Protein AF-A0AAE0LZ37-F1 (afdb_monomer_lite)

pLDDT: mean 82.85, std 17.62, range [32.69, 98.31]

Secondary structure (DSSP, 8-state):
--------------------------PPPPP-HHHHSSSEEEEEEEESS-SS--HHHHHHHEEEEE-TTS-EESS--PPEEE-SSTT--EE-SS-EEES--TTSPB-TT-TTTTTPBPPEEEPPPHHHHHHHHHT--TTSSPPPEE--TT-SS-EEEETTTB--EEESS--SSTT--B--EE---BTTB-SSPTT-EEEEEEEEESSS------

Sequence (214 aa):
MHLHNPLLPAISGLFLLTASVTSAPVTPPAPNNVQQFVGKGKIAAVAGSFFDSDDALIDSQKVGCLNAAGVLTLDDCAVFSRSDSYPNTLSTSAGDCTFHNTRMPLNTDSFYGQTSHAWYCGELDDAHRENLAELKDPAAPQETYYTVEGFTKPYLCTGEFGCYFDVKKAPTSNEDAIPVWQYFWGGSQMGITPGHLRIVWLWVPVGKGEKSSA

Organism: NCBI:txid516989

Foldseek 3Di:
DDDDDDDDDDDDDDDDDDDDPDDDPDDPPQPFQQVVLAFKWWKWKFFDDDLADDPVNRVVRTLATAAQFRFGFHDRIFMWGFDPDPLRWIAGPQATKDQPAPVADFPCLDPFRRPTGFITHHDHDPVRVVQCVVVVDVVRPHWRWGADGPGSARWIATDPGQQKKKWLDRHPHRVDGITITGDDADDVRNDGRPNITIIIIGTGDDDPDPPDPD

Structure (mmCIF, N/CA/C/O backbone):
data_AF-A0AAE0LZ37-F1
#
_entry.id   AF-A0AAE0LZ37-F1
#
loop_
_atom_site.group_PDB
_atom_site.id
_atom_site.type_symbol
_atom_site.label_atom_id
_atom_site.label_alt_id
_atom_site.label_comp_id
_atom_site.label_asym_id
_atom_site.label_entity_id
_atom_site.label_seq_id
_atom_site.pdbx_PDB_ins_code
_atom_site.Cartn_x
_atom_site.Cartn_y
_atom_site.Cartn_z
_atom_site.occupancy
_atom_site.B_iso_or_equiv
_atom_site.auth_seq_id
_atom_site.auth_comp_id
_atom_site.auth_asym_id
_atom_site.auth_atom_id
_atom_site.pdbx_PDB_model_num
ATOM 1 N N . MET A 1 1 ? 20.682 -22.825 104.307 1.00 46.50 1 MET A N 1
ATOM 2 C CA . MET A 1 1 ? 19.868 -22.186 103.252 1.00 46.50 1 MET A CA 1
ATOM 3 C C . MET A 1 1 ? 20.049 -22.978 101.970 1.00 46.50 1 MET A C 1
ATOM 5 O O . MET A 1 1 ? 21.094 -22.851 101.360 1.00 46.50 1 MET A O 1
ATOM 9 N N . HIS A 1 2 ? 19.080 -23.805 101.583 1.00 40.84 2 HIS A N 1
ATOM 10 C CA . HIS A 1 2 ? 18.977 -24.301 100.209 1.00 40.84 2 HIS A CA 1
ATOM 11 C C . HIS A 1 2 ? 17.497 -24.449 99.855 1.00 40.84 2 HIS A C 1
ATOM 13 O O . HIS A 1 2 ? 16.795 -25.307 100.384 1.00 40.84 2 HIS A O 1
ATOM 19 N N . LEU A 1 3 ? 17.042 -23.520 99.015 1.00 42.88 3 LEU A N 1
ATOM 20 C CA . LEU A 1 3 ? 15.715 -23.448 98.418 1.00 42.88 3 LEU A CA 1
ATOM 21 C C . LEU A 1 3 ? 15.659 -24.401 97.218 1.00 42.88 3 LEU A C 1
ATOM 23 O O . LEU A 1 3 ? 16.500 -24.317 96.326 1.00 42.88 3 LEU A O 1
ATOM 27 N N . HIS A 1 4 ? 14.665 -25.287 97.212 1.00 44.31 4 HIS A N 1
ATOM 28 C CA . HIS A 1 4 ? 14.242 -26.035 96.030 1.00 44.31 4 HIS A CA 1
ATOM 29 C C . HIS A 1 4 ? 13.297 -25.158 95.201 1.00 44.31 4 HIS A C 1
ATOM 31 O O . HIS A 1 4 ? 12.348 -24.593 95.742 1.00 44.31 4 HIS A O 1
ATOM 37 N N . ASN A 1 5 ? 13.561 -25.061 93.900 1.00 49.56 5 ASN A N 1
ATOM 38 C CA . ASN A 1 5 ? 12.756 -24.324 92.927 1.00 49.56 5 ASN A CA 1
ATOM 39 C C . ASN A 1 5 ? 12.049 -25.336 91.999 1.00 49.56 5 ASN A C 1
ATOM 41 O O . ASN A 1 5 ? 12.706 -26.296 91.586 1.00 49.56 5 ASN A O 1
ATOM 45 N N . PRO A 1 6 ? 10.754 -25.178 91.666 1.00 59.03 6 PRO A N 1
ATOM 46 C CA . PRO A 1 6 ? 10.036 -26.136 90.830 1.00 59.03 6 PRO A CA 1
ATOM 47 C C . PRO A 1 6 ? 10.128 -25.810 89.328 1.00 59.03 6 PRO A C 1
ATOM 49 O O . PRO A 1 6 ? 10.254 -24.657 88.919 1.00 59.03 6 PRO A O 1
ATOM 52 N N . LEU A 1 7 ? 10.046 -26.867 88.516 1.00 50.53 7 LEU A N 1
ATOM 53 C CA . LEU A 1 7 ? 10.002 -26.861 87.051 1.00 50.53 7 LEU A CA 1
ATOM 54 C C . LEU A 1 7 ? 8.645 -26.369 86.508 1.00 50.53 7 LEU A C 1
ATOM 56 O O . LEU A 1 7 ? 7.593 -26.791 86.984 1.00 50.53 7 LEU A O 1
ATOM 60 N N . LEU A 1 8 ? 8.687 -25.555 85.449 1.00 52.06 8 LEU A N 1
ATOM 61 C CA . LEU A 1 8 ? 7.558 -25.196 84.575 1.00 52.06 8 LEU A CA 1
ATOM 62 C C . LEU A 1 8 ? 7.677 -25.942 83.228 1.00 52.06 8 LEU A C 1
ATOM 64 O O . LEU A 1 8 ? 8.800 -26.122 82.751 1.00 52.06 8 LEU A O 1
ATOM 68 N N . PRO A 1 9 ? 6.565 -26.343 82.579 1.00 54.09 9 PRO A N 1
ATOM 69 C CA . PRO A 1 9 ? 6.599 -26.987 81.271 1.00 54.09 9 PRO A CA 1
ATOM 70 C C . PRO A 1 9 ? 6.583 -25.955 80.131 1.00 54.09 9 PRO A C 1
ATOM 72 O O . PRO A 1 9 ? 5.863 -24.957 80.177 1.00 54.09 9 PRO A O 1
ATOM 75 N N . ALA A 1 10 ? 7.366 -26.217 79.084 1.00 55.53 10 ALA A N 1
ATOM 76 C CA . ALA A 1 10 ? 7.396 -25.424 77.860 1.00 55.53 10 ALA A CA 1
ATOM 77 C C . ALA A 1 10 ? 6.231 -25.812 76.930 1.00 55.53 10 ALA A C 1
ATOM 79 O O . ALA A 1 10 ? 6.096 -26.970 76.536 1.00 55.53 10 ALA A O 1
ATOM 80 N N . ILE A 1 11 ? 5.403 -24.833 76.563 1.00 54.25 11 ILE A N 1
ATOM 81 C CA . ILE A 1 11 ? 4.322 -24.970 75.580 1.00 54.25 11 ILE A CA 1
ATOM 82 C C . ILE A 1 11 ? 4.911 -24.684 74.191 1.00 54.25 11 ILE A C 1
ATOM 84 O O . ILE A 1 11 ? 5.289 -23.553 73.897 1.00 54.25 11 ILE A O 1
ATOM 88 N N . SER A 1 12 ? 4.999 -25.707 73.335 1.00 52.06 12 SER A N 1
ATOM 89 C CA . SER A 1 12 ? 5.315 -25.551 71.906 1.00 52.06 12 SER A CA 1
ATOM 90 C C . SER A 1 12 ? 4.054 -25.164 71.135 1.00 52.06 12 SER A C 1
ATOM 92 O O . SER A 1 12 ? 3.171 -25.993 70.925 1.00 52.06 12 SER A O 1
ATOM 94 N N . GLY A 1 13 ? 3.964 -23.899 70.722 1.00 50.16 13 GLY A N 1
ATOM 95 C CA . GLY A 1 13 ? 2.936 -23.408 69.805 1.00 50.16 13 GLY A CA 1
ATOM 96 C C . 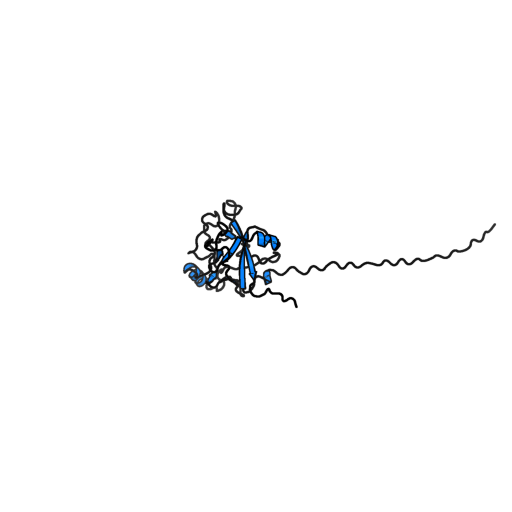GLY A 1 13 ? 3.353 -23.626 68.350 1.00 50.16 13 GLY A C 1
ATOM 97 O O . GLY A 1 13 ? 4.320 -23.028 67.885 1.00 50.16 13 GLY A O 1
ATOM 98 N N . LEU A 1 14 ? 2.619 -24.476 67.632 1.00 52.31 14 LEU A N 1
ATOM 99 C CA . LEU A 1 14 ? 2.779 -24.714 66.198 1.00 52.31 14 LEU A CA 1
ATOM 100 C C . LEU A 1 14 ? 1.975 -23.653 65.421 1.00 52.31 14 LEU A C 1
ATOM 102 O O . LEU A 1 14 ? 0.751 -23.730 65.347 1.00 52.31 14 LEU A O 1
ATOM 106 N N . PHE A 1 15 ? 2.651 -22.648 64.863 1.00 50.03 15 PHE A N 1
ATOM 107 C CA . PHE A 1 15 ? 2.045 -21.673 63.948 1.00 50.03 15 PHE A CA 1
ATOM 108 C C . PHE A 1 15 ? 1.942 -22.283 62.539 1.00 50.03 15 PHE A C 1
ATOM 110 O O . PHE A 1 15 ? 2.957 -22.491 61.876 1.00 50.03 15 PHE A O 1
ATOM 117 N N . LEU A 1 16 ? 0.722 -22.567 62.071 1.00 49.91 16 LEU A N 1
ATOM 118 C CA . LEU A 1 16 ? 0.462 -22.912 60.670 1.00 49.91 16 LEU A CA 1
ATOM 119 C C . LEU A 1 16 ? 0.470 -21.635 59.811 1.00 49.91 16 LEU A C 1
ATOM 121 O O . LEU A 1 16 ? -0.465 -20.839 59.858 1.00 49.91 16 LEU A O 1
ATOM 125 N N . LEU A 1 17 ? 1.517 -21.460 59.002 1.00 49.06 17 LEU A N 1
ATOM 126 C CA . LEU A 1 17 ? 1.539 -20.516 57.881 1.00 49.06 17 LEU A CA 1
ATOM 127 C C . LEU A 1 17 ? 0.735 -21.105 56.713 1.00 49.06 17 LEU A C 1
ATOM 129 O O . LEU A 1 17 ? 1.207 -21.995 56.009 1.00 49.06 17 LEU A O 1
ATOM 133 N N . THR A 1 18 ? -0.481 -20.611 56.489 1.00 57.97 18 THR A N 1
ATOM 134 C CA . THR A 1 18 ? -1.242 -20.898 55.267 1.00 57.97 18 THR A CA 1
ATOM 135 C C . THR A 1 18 ? -0.692 -20.041 54.127 1.00 57.97 18 THR A C 1
ATOM 137 O O . THR A 1 18 ? -0.987 -18.850 54.040 1.00 57.97 18 THR A O 1
ATOM 140 N N . ALA A 1 19 ? 0.139 -20.631 53.267 1.00 58.22 19 ALA A N 1
ATOM 141 C CA . ALA A 1 19 ? 0.594 -19.997 52.036 1.00 58.22 19 ALA A CA 1
ATOM 142 C C . ALA A 1 19 ? -0.564 -19.948 51.025 1.00 58.22 19 ALA A C 1
ATOM 144 O O . ALA A 1 19 ? -0.928 -20.961 50.429 1.00 58.22 19 ALA A O 1
ATOM 145 N N . SER A 1 20 ? -1.161 -18.770 50.846 1.00 59.78 20 SER A N 1
ATOM 146 C CA . SER A 1 20 ? -2.129 -18.520 49.779 1.00 59.78 20 SER A CA 1
ATOM 147 C C . SER A 1 20 ? -1.399 -18.524 48.438 1.00 59.78 20 SER A C 1
ATOM 149 O O . SER A 1 20 ? -0.702 -17.570 48.100 1.00 59.78 20 SER A O 1
ATOM 151 N N . VAL A 1 21 ? -1.536 -19.612 47.682 1.00 57.91 21 VAL A N 1
ATOM 152 C CA . VAL A 1 21 ? -1.045 -19.703 46.304 1.00 57.91 21 VAL A CA 1
ATOM 153 C C . VAL A 1 21 ? -1.942 -18.822 45.436 1.00 57.91 21 VAL A C 1
ATOM 155 O O . VAL A 1 21 ? -3.026 -19.231 45.028 1.00 57.91 21 VAL A O 1
ATOM 158 N N . THR A 1 22 ? -1.521 -17.586 45.180 1.00 62.66 22 THR A N 1
ATOM 159 C CA . THR A 1 22 ? -2.144 -16.737 44.165 1.00 62.66 22 THR A CA 1
ATOM 160 C C . THR A 1 22 ? -1.688 -17.231 42.798 1.00 62.66 22 THR A C 1
ATOM 162 O O . THR A 1 22 ? -0.566 -16.984 42.363 1.00 62.66 22 THR A O 1
ATOM 165 N N . SER A 1 23 ? -2.553 -17.975 42.110 1.00 64.81 23 SER A N 1
ATOM 166 C CA . SER A 1 23 ? -2.350 -18.291 40.698 1.00 64.81 23 SER A CA 1
ATOM 167 C C . SER A 1 23 ? -2.348 -16.983 39.906 1.00 64.81 23 SER A C 1
ATOM 169 O O . SER A 1 23 ? -3.383 -16.318 39.814 1.00 64.81 23 SER A O 1
ATOM 171 N N . ALA A 1 24 ? -1.193 -16.596 39.362 1.00 67.00 24 ALA A N 1
ATOM 172 C CA . ALA A 1 24 ? -1.121 -15.491 38.417 1.00 67.00 24 ALA A CA 1
ATOM 173 C C . ALA A 1 24 ? -2.009 -15.821 37.202 1.00 67.00 24 ALA A C 1
ATOM 175 O O . ALA A 1 24 ? -1.975 -16.961 36.726 1.00 67.00 24 ALA A O 1
ATOM 176 N N . PRO A 1 25 ? -2.821 -14.872 36.705 1.00 61.97 25 PRO A N 1
ATOM 177 C CA . PRO A 1 25 ? -3.612 -15.099 35.507 1.00 61.97 25 PRO A CA 1
ATOM 178 C C . PRO A 1 25 ? -2.670 -15.397 34.336 1.00 61.97 25 PRO A C 1
ATOM 180 O O . PRO A 1 25 ? -1.843 -14.567 33.964 1.00 61.97 25 PRO A O 1
ATOM 183 N N . VAL A 1 26 ? -2.788 -16.598 33.768 1.00 63.56 26 VAL A N 1
ATOM 184 C CA . VAL A 1 26 ? -2.096 -16.970 32.531 1.00 63.56 26 VAL A CA 1
ATOM 185 C C . VAL A 1 26 ? -2.756 -16.184 31.407 1.00 63.56 26 VAL A C 1
ATOM 187 O O . VAL A 1 26 ? -3.887 -16.475 31.017 1.00 63.56 26 VAL A O 1
ATOM 190 N N . THR A 1 27 ? -2.081 -15.148 30.917 1.00 53.28 27 THR A N 1
ATOM 191 C CA . THR A 1 27 ? -2.537 -14.419 29.735 1.00 53.28 27 THR A CA 1
ATOM 192 C C . THR A 1 27 ? -2.423 -15.365 28.538 1.00 53.28 27 THR A C 1
ATOM 194 O O . THR A 1 27 ? -1.353 -15.950 28.345 1.00 53.28 27 THR A O 1
ATOM 197 N N . PRO A 1 28 ? -3.494 -15.586 27.754 1.00 55.28 28 PRO A N 1
ATOM 198 C CA . PRO A 1 28 ? -3.384 -16.392 26.546 1.00 55.28 28 PRO A CA 1
ATOM 199 C C . PRO A 1 28 ? -2.319 -15.784 25.619 1.00 55.28 28 PRO A C 1
ATOM 201 O O . PRO A 1 28 ? -2.174 -14.557 25.594 1.00 55.28 28 PRO A O 1
ATOM 204 N N . PRO A 1 29 ? -1.569 -16.609 24.866 1.00 60.34 29 PRO A N 1
ATOM 205 C CA . PRO A 1 29 ? -0.611 -16.098 23.897 1.00 60.34 29 PRO A CA 1
ATOM 206 C C . PRO A 1 29 ? -1.331 -15.167 22.920 1.00 60.34 29 PRO A C 1
ATOM 208 O O . PRO A 1 29 ? -2.448 -15.464 22.481 1.00 60.34 29 PRO A O 1
ATOM 211 N N . ALA A 1 30 ? -0.700 -14.033 22.607 1.00 59.34 30 ALA A N 1
ATOM 212 C CA . ALA A 1 30 ? -1.230 -13.099 21.627 1.00 59.34 30 ALA A CA 1
ATOM 213 C C . ALA A 1 30 ? -1.512 -13.847 20.309 1.00 59.34 30 ALA A C 1
ATOM 215 O O . ALA A 1 30 ? -0.738 -14.736 19.934 1.00 59.34 30 ALA A O 1
ATOM 216 N N . PRO A 1 31 ? -2.629 -13.552 19.622 1.00 63.44 31 PRO A N 1
ATOM 217 C CA . PRO A 1 31 ? -2.933 -14.195 18.353 1.00 63.44 31 PRO A CA 1
ATOM 218 C C . PRO A 1 31 ? -1.763 -14.006 17.384 1.00 63.44 31 PRO A C 1
ATOM 220 O O . PRO A 1 31 ? -1.279 -12.893 17.201 1.00 63.44 31 PRO A O 1
ATOM 223 N N . ASN A 1 32 ? -1.316 -15.099 16.761 1.00 72.81 32 ASN A N 1
ATOM 224 C CA . ASN A 1 32 ? -0.264 -15.053 15.754 1.00 72.81 32 ASN A CA 1
ATOM 225 C C . ASN A 1 32 ? -0.821 -14.362 14.498 1.00 72.81 32 ASN A C 1
ATOM 227 O O . ASN A 1 32 ? -1.501 -14.977 13.676 1.00 72.81 32 ASN A O 1
ATOM 231 N N . ASN A 1 33 ? -0.564 -13.065 14.371 1.00 79.12 33 ASN A N 1
ATOM 232 C CA . ASN A 1 33 ? -1.006 -12.230 13.260 1.00 79.12 33 ASN A CA 1
ATOM 233 C C . ASN A 1 33 ? -0.466 -12.721 11.900 1.00 79.12 33 ASN A C 1
ATOM 235 O O . ASN A 1 33 ? -1.160 -12.586 10.893 1.00 79.12 33 ASN A O 1
ATOM 239 N N . VAL A 1 34 ? 0.685 -13.405 11.862 1.00 79.56 34 VAL A N 1
ATOM 240 C CA . VAL A 1 34 ? 1.197 -14.074 10.647 1.00 79.56 34 VAL A CA 1
ATOM 241 C C . VAL A 1 34 ? 0.236 -15.150 10.147 1.00 79.56 34 VAL A C 1
ATOM 243 O O . VAL A 1 34 ? 0.020 -15.273 8.943 1.00 79.56 34 VAL A O 1
ATOM 246 N N . GLN A 1 35 ? -0.419 -15.879 11.054 1.00 82.06 35 GLN A N 1
ATOM 247 C CA . GLN A 1 35 ? -1.439 -16.866 10.686 1.00 82.06 35 GLN A CA 1
ATOM 248 C C . GLN A 1 35 ? -2.754 -16.230 10.224 1.00 82.06 35 GLN A C 1
ATOM 250 O O . GLN A 1 35 ? -3.576 -16.918 9.624 1.00 82.06 35 GLN A O 1
ATOM 255 N N . GLN A 1 36 ? -2.977 -14.942 10.498 1.00 84.88 36 GLN A N 1
ATOM 256 C CA . GLN A 1 36 ? -4.168 -14.228 10.032 1.00 84.88 36 GLN A CA 1
ATOM 257 C C . GLN A 1 36 ? -4.001 -13.714 8.602 1.00 84.88 36 GLN A C 1
ATOM 259 O O . GLN A 1 36 ? -4.985 -13.628 7.872 1.00 84.88 36 GLN A O 1
ATOM 264 N N . PHE A 1 37 ? -2.771 -13.430 8.170 1.00 92.25 37 PHE A N 1
ATOM 265 C CA . PHE A 1 37 ? -2.482 -13.046 6.793 1.00 92.25 37 PHE A CA 1
ATOM 266 C C . PHE A 1 37 ? -2.415 -14.268 5.863 1.00 92.25 37 PHE A C 1
ATOM 268 O O . PHE A 1 37 ? -1.386 -14.533 5.269 1.00 92.25 37 PHE A O 1
ATOM 275 N N . VAL A 1 38 ? -3.477 -15.062 5.733 1.00 91.62 38 VAL A N 1
ATOM 276 C CA . VAL A 1 38 ? -3.521 -16.235 4.832 1.00 91.62 38 VAL A CA 1
ATOM 277 C C . VAL A 1 38 ? -4.831 -16.284 4.052 1.00 91.62 38 VAL A C 1
ATOM 279 O O . VAL A 1 38 ? -5.843 -15.732 4.491 1.00 91.62 38 VAL A O 1
ATOM 282 N N . GLY A 1 39 ? -4.835 -16.983 2.915 1.00 93.81 39 GLY A N 1
ATOM 283 C CA . GLY A 1 39 ? -6.040 -17.212 2.122 1.00 93.81 39 GLY A CA 1
ATOM 284 C C . GLY A 1 39 ? -6.639 -15.923 1.560 1.00 93.81 39 GLY A C 1
ATOM 285 O O . GLY A 1 39 ? -5.980 -15.198 0.818 1.00 93.81 39 GLY A O 1
ATOM 286 N N . LYS A 1 40 ? -7.912 -15.657 1.881 1.00 96.25 40 LYS A N 1
ATOM 287 C CA . LYS A 1 40 ? -8.672 -14.522 1.344 1.00 96.25 40 LYS A CA 1
ATOM 288 C C . LYS A 1 40 ? -8.962 -13.468 2.402 1.00 96.25 40 LYS A C 1
ATOM 290 O O . LYS A 1 40 ? -9.276 -13.798 3.545 1.00 96.25 40 LYS A O 1
ATOM 295 N N . GLY A 1 41 ? -8.933 -12.205 2.004 1.00 97.31 41 GLY A N 1
ATOM 296 C CA . GLY A 1 41 ? -9.169 -11.087 2.907 1.00 97.31 41 GLY A CA 1
ATOM 297 C C . GLY A 1 41 ? -9.435 -9.785 2.174 1.00 97.31 41 GLY A C 1
ATOM 298 O O . GLY A 1 41 ? -9.203 -9.671 0.977 1.00 97.31 41 GLY A O 1
ATOM 299 N N . LYS A 1 42 ? -9.955 -8.801 2.895 1.00 98.00 42 LYS A N 1
ATOM 300 C CA . LYS A 1 42 ? -10.020 -7.412 2.438 1.00 98.00 42 LYS A CA 1
ATOM 301 C C . LYS A 1 42 ? -8.788 -6.671 2.943 1.00 98.00 42 LYS A C 1
ATOM 303 O O . LYS A 1 42 ? -8.246 -7.029 3.987 1.00 98.00 42 LYS A O 1
ATOM 308 N N . ILE A 1 43 ? -8.389 -5.614 2.246 1.00 98.12 43 ILE A N 1
ATOM 309 C CA . ILE A 1 43 ? -7.321 -4.723 2.705 1.00 98.12 43 ILE A CA 1
ATOM 310 C C . ILE A 1 43 ? -7.954 -3.403 3.131 1.00 98.12 43 ILE A C 1
ATOM 312 O O . ILE A 1 43 ? -8.437 -2.639 2.295 1.00 98.12 43 ILE A O 1
ATOM 316 N N . ALA A 1 44 ? -7.991 -3.158 4.439 1.00 97.06 44 ALA A N 1
ATOM 317 C CA . ALA A 1 44 ? -8.405 -1.879 5.000 1.00 97.06 44 ALA A CA 1
ATOM 318 C C . ALA A 1 44 ? -7.217 -0.908 5.018 1.00 97.06 44 ALA A C 1
ATOM 320 O O . ALA A 1 44 ? -6.092 -1.304 5.322 1.00 97.06 44 ALA A O 1
ATOM 321 N N . ALA A 1 45 ? -7.472 0.362 4.719 1.00 96.81 45 ALA A N 1
ATOM 322 C CA . ALA A 1 45 ? -6.490 1.430 4.837 1.00 96.81 45 ALA A CA 1
ATOM 323 C C . ALA A 1 45 ? -6.731 2.205 6.132 1.00 96.81 45 ALA A C 1
ATOM 325 O O . ALA A 1 45 ? -7.829 2.717 6.369 1.00 96.81 45 ALA A O 1
ATOM 326 N N . VAL A 1 46 ? -5.694 2.298 6.959 1.00 95.75 46 VAL A N 1
ATOM 327 C CA . VAL A 1 46 ? -5.740 2.961 8.265 1.00 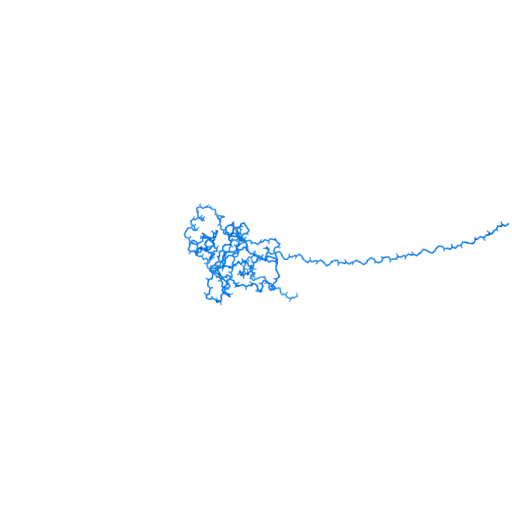95.75 46 VAL A CA 1
ATOM 328 C C . VAL A 1 46 ? -4.712 4.085 8.262 1.00 95.75 46 VAL A C 1
ATOM 330 O O . VAL A 1 46 ? -3.549 3.864 7.923 1.00 95.75 46 VAL A O 1
ATOM 333 N N . ALA A 1 47 ? -5.133 5.302 8.593 1.00 93.50 47 ALA A N 1
ATOM 334 C CA . ALA A 1 47 ? -4.231 6.439 8.719 1.00 93.50 47 ALA A CA 1
ATOM 335 C C . ALA A 1 47 ? -3.370 6.310 9.980 1.00 93.50 47 ALA A C 1
ATOM 337 O O . ALA A 1 47 ? -3.890 6.037 11.055 1.00 93.50 47 ALA A O 1
ATOM 338 N N . GLY A 1 48 ? -2.066 6.581 9.881 1.00 81.25 48 GLY A N 1
ATOM 339 C CA . GLY A 1 48 ? -1.207 6.672 11.066 1.00 81.25 48 GLY A CA 1
ATOM 340 C C . GLY A 1 48 ? 0.137 5.963 10.944 1.00 81.25 48 GLY A C 1
ATOM 341 O O . GLY A 1 48 ? 0.677 5.783 9.852 1.00 81.25 48 GLY A O 1
ATOM 342 N N . SER A 1 49 ? 0.729 5.649 12.100 1.00 70.69 49 SER A N 1
ATOM 343 C CA . SER A 1 49 ? 2.069 5.052 12.207 1.00 70.69 49 SER A CA 1
ATOM 344 C C . SER A 1 49 ? 2.256 4.101 13.384 1.00 70.69 49 SER A C 1
ATOM 346 O O . SER A 1 49 ? 3.353 4.010 13.931 1.00 70.69 49 SER A O 1
ATOM 348 N N . PHE A 1 50 ? 1.187 3.437 13.819 1.00 71.00 50 PHE A N 1
ATOM 349 C CA . PHE A 1 50 ? 1.219 2.616 15.023 1.00 71.00 50 PHE A CA 1
ATOM 350 C C . PHE A 1 50 ? 0.758 1.197 14.699 1.00 71.00 50 PHE A C 1
ATOM 352 O O . PHE A 1 50 ? -0.381 0.971 14.310 1.00 71.00 50 PHE A O 1
ATOM 359 N N . PHE A 1 51 ? 1.675 0.241 14.853 1.00 79.44 51 PHE A N 1
ATOM 360 C CA . PHE A 1 51 ? 1.392 -1.191 14.706 1.00 79.44 51 PHE A CA 1
ATOM 361 C C . PHE A 1 51 ? 0.999 -1.860 16.035 1.00 79.44 51 PHE A C 1
ATOM 363 O O . PHE A 1 51 ? 0.712 -3.057 16.070 1.00 79.44 51 PHE A O 1
ATOM 370 N N . ASP A 1 52 ? 0.985 -1.067 17.109 1.00 75.88 52 ASP A N 1
ATOM 371 C CA . ASP A 1 52 ? 0.506 -1.409 18.444 1.00 75.88 52 ASP A CA 1
ATOM 372 C C . ASP A 1 52 ? -0.699 -0.516 18.751 1.00 75.88 52 ASP A C 1
ATOM 374 O O . ASP A 1 52 ? -0.586 0.613 19.230 1.00 75.88 52 ASP A O 1
ATOM 378 N N . SER A 1 53 ? -1.863 -0.948 18.285 1.00 78.69 53 SER A N 1
ATOM 379 C CA . SER A 1 53 ? -3.122 -0.218 18.435 1.00 78.69 53 SER A CA 1
ATOM 380 C C . SER A 1 53 ? -4.255 -1.200 18.685 1.00 78.69 53 SER A C 1
ATOM 382 O O . SER A 1 53 ? -4.228 -2.332 18.185 1.00 78.69 53 SER A O 1
ATOM 384 N N . ASP A 1 54 ? -5.223 -0.774 19.494 1.00 83.50 54 ASP A N 1
ATOM 385 C CA . ASP A 1 54 ? -6.451 -1.522 19.733 1.00 83.50 54 ASP A CA 1
ATOM 386 C C . ASP A 1 54 ? -7.455 -1.339 18.581 1.00 83.50 54 ASP A C 1
ATOM 388 O O . ASP A 1 54 ? -7.276 -0.502 17.693 1.00 83.50 54 ASP A O 1
ATOM 392 N N . ASP A 1 55 ? -8.509 -2.158 18.580 1.00 84.44 55 ASP A N 1
ATOM 393 C CA . ASP A 1 55 ? -9.535 -2.129 17.531 1.00 84.44 55 ASP A CA 1
ATOM 394 C C . ASP A 1 55 ? -10.275 -0.785 17.464 1.00 84.44 55 ASP A C 1
ATOM 396 O O . ASP A 1 55 ? -10.591 -0.318 16.374 1.00 84.44 55 ASP A O 1
ATOM 400 N N . ALA A 1 56 ? -10.497 -0.119 18.601 1.00 83.50 56 ALA A N 1
ATOM 401 C CA . ALA A 1 56 ? -11.215 1.151 18.633 1.00 83.50 56 ALA A CA 1
ATOM 402 C C . ALA A 1 56 ? -10.414 2.273 17.957 1.00 83.50 56 ALA A C 1
ATOM 404 O O . ALA A 1 56 ? -10.970 3.069 17.195 1.00 83.50 56 ALA A O 1
ATOM 405 N N . LEU A 1 57 ? -9.101 2.326 18.201 1.00 85.00 57 LEU A N 1
ATOM 406 C CA . LEU A 1 57 ? -8.211 3.274 17.546 1.00 85.00 57 LEU A CA 1
ATOM 407 C C . LEU A 1 57 ? -8.132 2.996 16.043 1.00 85.00 57 LEU A C 1
ATOM 409 O O . LEU A 1 57 ? -8.277 3.928 15.252 1.00 85.00 57 LEU A O 1
ATOM 413 N N . ILE A 1 58 ? -7.976 1.729 15.653 1.00 87.62 58 ILE A N 1
ATOM 414 C CA . ILE A 1 58 ? -7.948 1.312 14.245 1.00 87.62 58 ILE A CA 1
ATOM 415 C C . ILE A 1 58 ? -9.223 1.736 13.521 1.00 87.62 58 ILE A C 1
ATOM 417 O O . ILE A 1 58 ? -9.144 2.356 12.461 1.00 87.62 58 ILE A O 1
ATOM 421 N N . ASP A 1 59 ? -10.388 1.456 14.104 1.00 87.62 59 ASP A N 1
ATOM 422 C CA . ASP A 1 59 ? -11.676 1.810 13.512 1.00 87.62 59 ASP A CA 1
ATOM 423 C C . ASP A 1 59 ? -11.827 3.328 13.365 1.00 87.62 59 ASP A C 1
ATOM 425 O O . ASP A 1 59 ? -12.282 3.807 12.327 1.00 87.62 59 ASP A O 1
ATOM 429 N N . SER A 1 60 ? -11.376 4.103 14.359 1.00 90.12 60 SER A N 1
ATOM 430 C CA . SER A 1 60 ? -11.397 5.572 14.299 1.00 90.12 60 SER A CA 1
ATOM 431 C C . SER A 1 60 ? -10.438 6.165 13.257 1.00 90.12 60 SER A C 1
ATOM 433 O O . SER A 1 60 ? -10.637 7.291 12.801 1.00 90.12 60 SER A O 1
ATOM 435 N N . GLN A 1 61 ? -9.396 5.418 12.884 1.00 92.44 61 GLN A N 1
ATOM 436 C CA . GLN A 1 61 ? -8.368 5.821 11.923 1.00 92.44 61 GLN A CA 1
ATOM 437 C C . GLN A 1 61 ? -8.575 5.221 10.532 1.00 92.44 61 GLN A C 1
ATOM 439 O O . GLN A 1 61 ? -7.800 5.503 9.612 1.00 92.44 61 GLN A O 1
ATOM 444 N N . LYS A 1 62 ? -9.599 4.387 10.350 1.00 93.88 62 LYS A N 1
ATOM 445 C CA . LYS A 1 62 ? -9.911 3.794 9.058 1.00 93.88 62 LYS A CA 1
ATOM 446 C C . LYS A 1 62 ? -10.310 4.892 8.074 1.00 93.88 62 LYS A C 1
ATOM 448 O O . LYS A 1 62 ? -11.251 5.643 8.308 1.00 93.88 62 LYS A O 1
ATOM 453 N N . VAL A 1 63 ? -9.599 4.958 6.952 1.00 95.69 63 VAL A N 1
ATOM 454 C CA . VAL A 1 63 ? -9.859 5.938 5.883 1.00 95.69 63 VAL A CA 1
ATOM 455 C C . VAL A 1 63 ? -10.504 5.320 4.648 1.00 95.69 63 VAL A C 1
ATOM 457 O O . VAL A 1 63 ? -10.956 6.051 3.774 1.00 95.69 63 VAL A O 1
ATOM 460 N N . GLY A 1 64 ? -10.548 3.990 4.564 1.00 96.19 64 GLY A N 1
ATOM 461 C CA . GLY A 1 64 ? -11.183 3.273 3.462 1.00 96.19 64 GLY A CA 1
ATOM 462 C C . GLY A 1 64 ? -10.659 1.849 3.312 1.00 96.19 64 GLY A C 1
ATOM 463 O O . GLY A 1 64 ? -10.214 1.217 4.279 1.00 96.19 64 GLY A O 1
ATOM 464 N N . CYS A 1 65 ? -10.701 1.341 2.088 1.00 97.50 65 CYS A N 1
ATOM 465 C CA . CYS A 1 65 ? -10.201 0.023 1.711 1.00 97.50 65 CYS A CA 1
ATOM 466 C C . CYS A 1 65 ? -9.804 -0.025 0.232 1.00 97.50 65 CYS A C 1
ATOM 468 O O . CYS A 1 65 ? -10.166 0.849 -0.556 1.00 97.50 65 CYS A O 1
ATOM 470 N N . LEU A 1 66 ? -9.047 -1.054 -0.147 1.00 98.19 66 LEU A N 1
ATOM 471 C CA . LEU A 1 66 ? -8.637 -1.241 -1.537 1.00 98.19 66 LEU A CA 1
ATOM 472 C C . LEU A 1 66 ? -9.721 -1.971 -2.335 1.00 98.19 66 LEU A C 1
ATOM 474 O O . LEU A 1 66 ? -10.270 -2.982 -1.878 1.00 98.19 66 LEU A O 1
ATOM 478 N N . ASN A 1 67 ? -10.008 -1.463 -3.531 1.00 97.44 67 ASN A N 1
ATOM 479 C CA . ASN A 1 67 ? -10.938 -2.088 -4.465 1.00 97.44 67 ASN A CA 1
ATOM 480 C C . ASN A 1 67 ? -10.244 -3.115 -5.372 1.00 97.44 67 ASN A C 1
ATOM 482 O O . ASN A 1 67 ? -9.061 -3.425 -5.215 1.00 97.44 67 ASN A O 1
ATOM 486 N N . ALA A 1 68 ? -10.986 -3.657 -6.342 1.00 97.62 68 ALA A N 1
ATOM 487 C CA . ALA A 1 68 ? -10.493 -4.740 -7.189 1.00 97.62 68 ALA A CA 1
ATOM 488 C C . ALA A 1 68 ? -9.316 -4.319 -8.080 1.00 97.62 68 ALA A C 1
ATOM 490 O O . ALA A 1 68 ? -8.527 -5.180 -8.450 1.00 97.62 68 ALA A O 1
ATOM 491 N N . ALA A 1 69 ? -9.179 -3.027 -8.388 1.00 96.81 69 ALA A N 1
ATOM 492 C CA . ALA A 1 69 ? -8.069 -2.478 -9.161 1.00 96.81 69 ALA A CA 1
ATOM 493 C C . ALA A 1 69 ? -6.866 -2.076 -8.287 1.00 96.81 69 ALA A C 1
ATOM 495 O O . ALA A 1 69 ? -5.872 -1.597 -8.820 1.00 96.81 69 ALA A O 1
ATOM 496 N N . GLY A 1 70 ? -6.941 -2.247 -6.962 1.00 96.38 70 GLY A N 1
ATOM 497 C CA . GLY A 1 70 ? -5.871 -1.866 -6.035 1.00 96.38 70 GLY A CA 1
ATOM 498 C C . GLY A 1 70 ? -5.847 -0.379 -5.661 1.00 96.38 70 GLY A C 1
ATOM 499 O O . GLY A 1 70 ? -4.887 0.078 -5.049 1.00 96.38 70 GLY A O 1
ATOM 500 N N . VAL A 1 71 ? -6.892 0.391 -5.979 1.00 97.12 71 VAL A N 1
ATOM 501 C CA . VAL A 1 71 ? -6.990 1.801 -5.561 1.00 97.12 71 VAL A CA 1
ATOM 502 C C . VAL A 1 71 ? -7.775 1.940 -4.260 1.00 97.12 71 VAL A C 1
ATOM 504 O O . VAL A 1 71 ? -8.656 1.133 -3.956 1.00 97.12 71 VAL A O 1
ATOM 507 N N . LEU A 1 72 ? -7.455 2.975 -3.485 1.00 98.06 72 LEU A N 1
ATOM 508 C CA . LEU A 1 72 ? -8.143 3.303 -2.244 1.00 98.06 72 LEU A CA 1
ATOM 509 C C . LEU A 1 72 ? -9.510 3.933 -2.547 1.00 98.06 72 LEU A C 1
ATOM 511 O O . LEU A 1 72 ? -9.597 4.945 -3.243 1.00 98.06 72 LEU A O 1
ATOM 515 N N . THR A 1 73 ? -10.552 3.336 -1.974 1.00 97.31 73 THR A N 1
ATOM 516 C CA . THR A 1 73 ? -11.956 3.763 -2.054 1.00 97.31 73 THR A CA 1
ATOM 517 C C . THR A 1 73 ? -12.571 3.801 -0.654 1.00 97.31 73 THR A C 1
ATOM 519 O O . THR A 1 73 ? -11.955 3.334 0.311 1.00 97.31 73 THR A O 1
ATOM 522 N N . LEU A 1 74 ? -13.768 4.377 -0.522 1.00 95.31 74 LEU A N 1
ATOM 523 C CA . LEU A 1 74 ? -14.441 4.483 0.772 1.00 95.31 74 LEU A CA 1
ATOM 524 C C . LEU A 1 74 ? -15.009 3.123 1.232 1.00 95.31 74 LEU A C 1
ATOM 526 O O . LEU A 1 74 ? -14.605 2.631 2.285 1.00 95.31 74 LEU A O 1
ATOM 530 N N . ASP A 1 75 ? -15.862 2.490 0.417 1.00 92.94 75 ASP A N 1
ATOM 531 C CA . ASP A 1 75 ? -16.603 1.270 0.783 1.00 92.94 75 ASP A CA 1
ATOM 532 C C . ASP A 1 75 ? -16.536 0.123 -0.248 1.00 92.94 75 ASP A C 1
ATOM 534 O O . ASP A 1 75 ? -16.947 -1.000 0.069 1.00 92.94 75 ASP A O 1
ATOM 538 N N . ASP A 1 76 ? -16.021 0.350 -1.464 1.00 95.06 76 ASP A N 1
ATOM 539 C CA . ASP A 1 76 ? -15.889 -0.684 -2.509 1.00 95.06 76 ASP A CA 1
ATOM 540 C C . ASP A 1 76 ? -14.691 -1.614 -2.238 1.00 95.06 76 ASP A C 1
ATOM 542 O O . ASP A 1 76 ? -13.682 -1.635 -2.942 1.00 95.06 76 ASP A O 1
ATOM 546 N N . CYS A 1 77 ? -14.773 -2.371 -1.144 1.00 96.12 77 CYS A N 1
ATOM 547 C CA . CYS A 1 77 ? -13.679 -3.214 -0.679 1.00 96.12 77 CYS A CA 1
ATOM 548 C C . CYS A 1 77 ? -13.657 -4.563 -1.401 1.00 96.12 77 CYS A C 1
ATOM 550 O O . CYS A 1 77 ? -14.507 -5.428 -1.143 1.00 96.12 77 CYS A O 1
ATOM 552 N N . ALA A 1 78 ? -12.620 -4.801 -2.200 1.00 97.44 78 ALA A N 1
ATOM 553 C CA . ALA A 1 78 ? -12.432 -6.084 -2.857 1.00 97.44 78 ALA A CA 1
ATOM 554 C C . ALA A 1 78 ? -11.887 -7.157 -1.913 1.00 97.44 78 ALA A C 1
ATOM 556 O O . ALA A 1 78 ? -11.272 -6.886 -0.879 1.00 97.44 78 ALA A O 1
ATOM 557 N N . VAL A 1 79 ? -12.121 -8.409 -2.305 1.00 98.25 79 VAL A N 1
ATOM 558 C CA . VAL A 1 79 ? -11.487 -9.573 -1.692 1.00 98.25 79 VAL A CA 1
ATOM 559 C C . VAL A 1 79 ? -10.224 -9.901 -2.476 1.00 98.25 79 VAL A C 1
ATOM 561 O O . VAL A 1 79 ? -10.274 -10.177 -3.674 1.00 98.25 79 VAL A O 1
ATOM 564 N N . PHE A 1 80 ? -9.113 -9.908 -1.762 1.00 97.94 80 PHE A N 1
ATOM 565 C CA . PHE A 1 80 ? -7.798 -10.298 -2.227 1.00 97.94 80 PHE A CA 1
ATOM 566 C C . PHE A 1 80 ? -7.559 -11.764 -1.884 1.00 97.94 80 PHE A C 1
ATOM 568 O O . PHE A 1 80 ? -8.023 -12.255 -0.851 1.00 97.94 80 PHE A O 1
ATOM 575 N N . SER A 1 81 ? -6.823 -12.457 -2.742 1.00 96.56 81 SER A N 1
ATOM 576 C CA . SER A 1 81 ? -6.266 -13.777 -2.468 1.00 96.56 81 SER A CA 1
ATOM 577 C C . SER A 1 81 ? -4.761 -13.634 -2.297 1.00 96.56 81 SER A C 1
ATOM 579 O O . SER A 1 81 ? -4.100 -13.032 -3.139 1.00 96.56 81 SER A O 1
ATOM 581 N N . ARG A 1 82 ? -4.225 -14.179 -1.206 1.00 95.00 82 ARG A N 1
ATOM 582 C CA . ARG A 1 82 ? -2.786 -14.347 -1.012 1.00 95.00 82 ARG A CA 1
ATOM 583 C C . ARG A 1 82 ? -2.368 -15.692 -1.601 1.00 95.00 82 ARG A C 1
ATOM 585 O O . ARG A 1 82 ? -3.023 -16.698 -1.336 1.00 95.00 82 ARG A O 1
ATOM 592 N N . SER A 1 83 ? -1.275 -15.716 -2.356 1.00 91.75 83 SER A N 1
ATOM 593 C CA . SER A 1 83 ? -0.647 -16.970 -2.771 1.00 91.75 83 SER A CA 1
ATOM 594 C C . SER A 1 83 ? -0.119 -17.744 -1.554 1.00 91.75 83 SER A C 1
ATOM 596 O O . SER A 1 83 ? 0.529 -17.173 -0.670 1.00 91.75 83 SER A O 1
ATOM 598 N N . ASP A 1 84 ? -0.398 -19.049 -1.513 1.00 87.50 84 ASP A N 1
ATOM 599 C CA . ASP A 1 84 ? 0.058 -19.951 -0.445 1.00 87.50 84 ASP A CA 1
ATOM 600 C C . ASP A 1 84 ? 1.535 -20.352 -0.608 1.00 87.50 84 ASP A C 1
ATOM 602 O O . ASP A 1 84 ? 2.156 -20.857 0.329 1.00 87.50 84 ASP A O 1
ATOM 606 N N . SER A 1 85 ? 2.109 -20.125 -1.791 1.00 83.69 85 SER A N 1
ATOM 607 C CA . SER A 1 85 ? 3.520 -20.362 -2.081 1.00 83.69 85 SER A CA 1
ATOM 608 C C . SER A 1 85 ? 4.289 -19.048 -2.148 1.00 83.69 85 SER A C 1
ATOM 610 O O . SER A 1 85 ? 3.792 -18.049 -2.674 1.00 83.69 85 SER A O 1
ATOM 612 N N . TYR A 1 86 ? 5.540 -19.074 -1.677 1.00 81.56 86 TYR A N 1
ATOM 613 C CA . TYR A 1 86 ? 6.490 -17.990 -1.923 1.00 81.56 86 TYR A CA 1
ATOM 614 C C . TYR A 1 86 ? 6.483 -17.635 -3.423 1.00 81.56 86 TYR A C 1
ATOM 616 O O . TYR A 1 86 ? 6.523 -18.562 -4.238 1.00 81.56 86 TYR A O 1
ATOM 624 N N . PRO A 1 87 ? 6.390 -16.344 -3.797 1.00 85.94 87 PRO A N 1
ATOM 625 C CA . PRO A 1 87 ? 6.623 -15.150 -2.973 1.00 85.94 87 PRO A CA 1
ATOM 626 C C . PRO A 1 87 ? 5.420 -14.561 -2.208 1.00 85.94 87 PRO A C 1
ATOM 628 O O . PRO A 1 87 ? 5.525 -13.453 -1.708 1.00 85.94 87 PRO A O 1
ATOM 631 N N . ASN A 1 88 ? 4.300 -15.267 -2.012 1.00 89.44 88 ASN A N 1
ATOM 632 C CA . ASN A 1 88 ? 3.128 -14.737 -1.283 1.00 89.44 88 ASN A CA 1
ATOM 633 C C . ASN A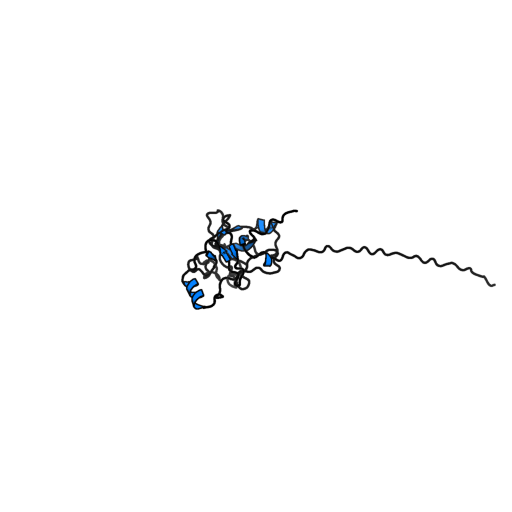 1 88 ? 2.542 -13.457 -1.911 1.00 89.44 88 ASN A C 1
ATOM 635 O O . ASN A 1 88 ? 2.259 -12.477 -1.216 1.00 89.44 88 ASN A O 1
ATOM 639 N N . THR A 1 89 ? 2.365 -13.466 -3.230 1.00 92.44 89 THR A N 1
ATOM 640 C CA . THR A 1 89 ? 1.720 -12.375 -3.969 1.00 92.44 89 THR A CA 1
ATOM 641 C C . THR A 1 89 ? 0.263 -12.178 -3.568 1.00 92.44 89 THR A C 1
ATOM 6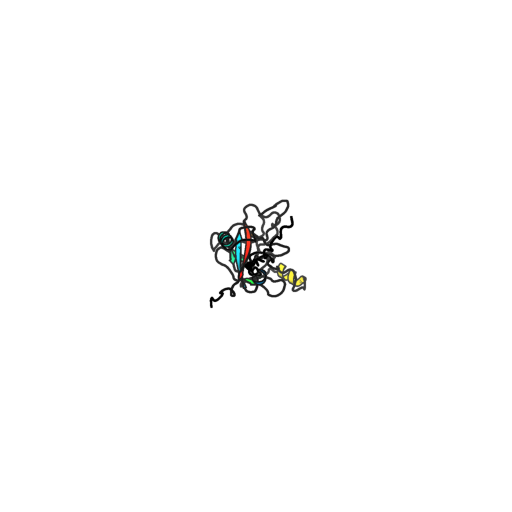43 O O . THR A 1 89 ? -0.367 -13.055 -2.966 1.00 92.44 89 THR A O 1
ATOM 646 N N . LEU A 1 90 ? -0.276 -11.015 -3.928 1.00 95.56 90 LEU A N 1
ATOM 647 C CA . LEU A 1 90 ? -1.690 -10.690 -3.804 1.00 95.56 90 LEU A CA 1
ATOM 648 C C . LEU A 1 90 ? -2.327 -10.577 -5.187 1.00 95.56 90 LEU A C 1
ATOM 650 O O . LEU A 1 90 ? -1.719 -10.051 -6.117 1.00 95.56 90 LEU A O 1
ATOM 654 N N . SER A 1 91 ? -3.568 -11.034 -5.296 1.00 95.81 91 SER A N 1
ATOM 655 C CA . SER A 1 91 ? -4.388 -10.885 -6.496 1.00 95.81 91 SER A CA 1
ATOM 656 C C . SER A 1 91 ? -5.848 -10.625 -6.144 1.00 95.81 91 SER A C 1
ATOM 658 O O . SER A 1 91 ? -6.315 -10.944 -5.046 1.00 95.81 91 SER A O 1
ATOM 660 N N . THR A 1 92 ? -6.587 -10.041 -7.079 1.00 97.25 92 THR A N 1
ATOM 661 C CA . THR A 1 92 ? -8.037 -9.824 -6.988 1.00 97.25 92 THR A CA 1
ATOM 662 C C . THR A 1 92 ? -8.745 -10.529 -8.143 1.00 97.25 92 THR A C 1
ATOM 664 O O . THR A 1 92 ? -8.139 -11.260 -8.924 1.00 97.25 92 THR A O 1
ATOM 667 N N . SER A 1 93 ? -10.048 -10.287 -8.299 1.00 96.69 93 SER A N 1
ATOM 668 C CA . SER A 1 93 ? -10.771 -10.666 -9.515 1.00 96.69 93 SER A CA 1
ATOM 669 C C . SER A 1 93 ? -10.292 -9.938 -10.778 1.00 96.69 93 SER A C 1
ATOM 671 O O . SER A 1 93 ? -10.657 -10.364 -11.868 1.00 96.69 93 SER A O 1
ATOM 673 N N . ALA A 1 94 ? -9.536 -8.840 -10.653 1.00 96.12 94 ALA A N 1
ATOM 674 C CA . ALA A 1 94 ? -8.989 -8.108 -11.795 1.00 96.12 94 ALA A CA 1
ATOM 675 C C . ALA A 1 94 ? -7.668 -8.712 -12.301 1.00 96.12 94 ALA A C 1
ATOM 677 O O . ALA A 1 94 ? -7.374 -8.606 -13.487 1.00 96.12 94 ALA A O 1
ATOM 678 N N . GLY A 1 95 ? -6.891 -9.352 -11.424 1.00 93.38 95 GLY A N 1
ATOM 679 C CA . GLY A 1 95 ? -5.590 -9.931 -11.754 1.00 93.38 95 GLY A CA 1
ATOM 680 C C . GLY A 1 95 ? -4.596 -9.824 -10.602 1.00 93.38 95 GLY A C 1
ATOM 681 O O . GLY A 1 95 ? -4.973 -9.519 -9.465 1.00 93.38 95 GLY A O 1
ATOM 682 N N . ASP A 1 96 ? -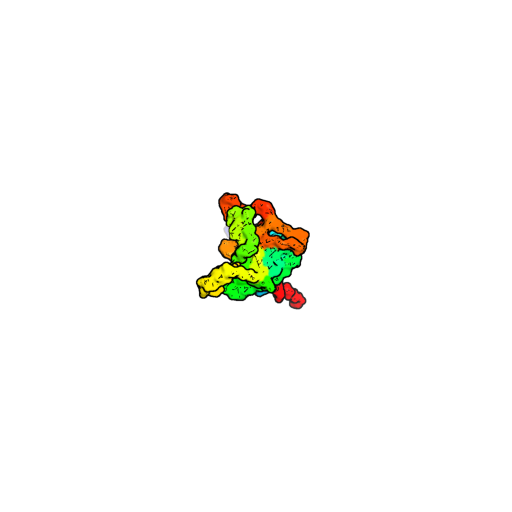3.328 -10.076 -10.912 1.00 92.50 96 ASP A N 1
ATOM 683 C CA . ASP A 1 96 ? -2.221 -9.965 -9.962 1.00 92.50 96 ASP A CA 1
ATOM 684 C C . ASP A 1 96 ? -1.925 -8.498 -9.636 1.00 92.50 96 ASP A C 1
ATOM 686 O O . ASP A 1 96 ? -2.095 -7.609 -10.476 1.00 92.50 96 ASP A O 1
ATOM 690 N N . CYS A 1 97 ? -1.505 -8.248 -8.398 1.00 94.62 97 CYS A N 1
ATOM 691 C CA . CYS A 1 97 ? -1.254 -6.906 -7.897 1.00 94.62 97 CYS A CA 1
ATOM 692 C C . CYS A 1 97 ? 0.231 -6.540 -7.932 1.00 94.62 97 CYS A C 1
ATOM 694 O O . CYS A 1 97 ? 1.072 -7.315 -7.472 1.00 94.62 97 CYS A O 1
ATOM 696 N N . THR A 1 98 ? 0.545 -5.343 -8.437 1.00 92.81 98 THR A N 1
ATOM 697 C CA . THR A 1 98 ? 1.911 -4.829 -8.521 1.00 92.81 98 THR A CA 1
ATOM 698 C C . THR A 1 98 ? 2.016 -3.289 -8.545 1.00 92.81 98 THR A C 1
ATOM 700 O O . THR A 1 98 ? 1.183 -2.597 -9.124 1.00 92.81 98 THR A O 1
ATOM 703 N N . PHE A 1 99 ? 3.078 -2.747 -7.950 1.00 93.69 99 PHE A N 1
ATOM 704 C CA . PHE A 1 99 ? 3.685 -1.424 -8.140 1.00 93.69 99 PHE A CA 1
ATOM 705 C C . PHE A 1 99 ? 4.576 -1.324 -9.393 1.00 93.69 99 PHE A C 1
ATOM 707 O O . PHE A 1 99 ? 5.088 -0.249 -9.691 1.00 93.69 99 PHE A O 1
ATOM 714 N N . HIS A 1 100 ? 4.824 -2.412 -10.123 1.00 90.12 100 HIS A N 1
ATOM 715 C CA . HIS A 1 100 ? 5.724 -2.427 -11.283 1.00 90.12 100 HIS A CA 1
ATOM 716 C C . HIS A 1 100 ? 5.009 -2.218 -12.622 1.00 90.12 100 HIS A C 1
ATOM 718 O O . HIS A 1 100 ? 5.644 -2.303 -13.672 1.00 90.12 100 HIS A O 1
ATOM 724 N N . ASN A 1 101 ? 3.704 -1.936 -12.607 1.00 89.44 101 ASN A N 1
ATOM 725 C CA . ASN A 1 101 ? 2.966 -1.609 -13.819 1.00 89.44 101 ASN A CA 1
ATOM 726 C C . ASN A 1 101 ? 3.268 -0.164 -14.242 1.00 89.44 101 ASN A C 1
ATOM 728 O O . ASN A 1 101 ? 2.791 0.798 -13.638 1.00 89.44 101 ASN A O 1
ATOM 732 N N . THR A 1 102 ? 4.027 -0.012 -15.321 1.00 91.94 102 THR A N 1
ATOM 733 C CA . THR A 1 102 ? 4.489 1.277 -15.846 1.00 91.94 102 THR A CA 1
ATOM 734 C C . THR A 1 102 ? 3.370 2.142 -16.424 1.00 91.94 102 THR A C 1
ATOM 736 O O . THR A 1 102 ? 3.552 3.343 -16.626 1.00 91.94 102 THR A O 1
ATOM 739 N N . ARG A 1 103 ? 2.184 1.562 -16.657 1.00 93.00 103 ARG A N 1
ATOM 740 C CA . ARG A 1 103 ? 0.988 2.298 -17.091 1.00 93.00 103 ARG A CA 1
ATOM 741 C C . ARG A 1 103 ? 0.312 3.041 -15.937 1.00 93.00 103 ARG A C 1
ATOM 743 O O . ARG A 1 103 ? -0.561 3.870 -16.187 1.00 93.00 103 ARG A O 1
ATOM 750 N N . MET A 1 104 ? 0.673 2.736 -14.691 1.00 95.62 104 MET A N 1
ATOM 751 C CA . MET A 1 104 ? 0.088 3.363 -13.508 1.00 95.62 104 MET A CA 1
ATOM 752 C C . MET A 1 104 ? 0.753 4.709 -13.197 1.00 95.62 104 MET A C 1
ATOM 754 O O . MET A 1 104 ? 1.931 4.907 -13.507 1.00 95.62 104 MET A O 1
ATOM 758 N N . PRO A 1 105 ? 0.024 5.665 -12.592 1.00 97.12 105 PRO A N 1
ATOM 759 C CA . PRO A 1 105 ? 0.548 7.003 -12.346 1.00 97.12 105 PRO A CA 1
ATOM 760 C C . PRO A 1 105 ? 1.746 6.985 -11.391 1.00 97.12 105 PRO A C 1
ATOM 762 O O . PRO A 1 105 ? 1.786 6.213 -10.433 1.00 97.12 105 PRO A O 1
ATOM 765 N N . LEU A 1 106 ? 2.699 7.884 -11.629 1.00 97.69 106 LEU A N 1
ATOM 766 C CA . LEU A 1 106 ? 3.860 8.104 -10.765 1.00 97.69 106 LEU A CA 1
ATOM 767 C C . LEU A 1 106 ? 3.516 8.992 -9.558 1.00 97.69 106 LEU A C 1
ATOM 769 O O . LEU A 1 106 ? 2.676 9.888 -9.669 1.00 97.69 106 LEU A O 1
ATOM 773 N N . ASN A 1 107 ? 4.213 8.809 -8.431 1.00 97.12 107 ASN A N 1
ATOM 774 C CA . ASN A 1 107 ? 4.117 9.708 -7.271 1.00 97.12 107 ASN A CA 1
ATOM 775 C C . ASN A 1 107 ? 4.996 10.955 -7.442 1.00 97.12 107 ASN A C 1
ATOM 777 O O . ASN A 1 107 ? 5.923 11.183 -6.666 1.00 97.12 107 ASN A O 1
ATOM 781 N N . THR A 1 108 ? 4.730 11.762 -8.468 1.00 97.44 108 THR A N 1
ATOM 782 C CA . THR A 1 108 ? 5.583 12.902 -8.860 1.00 97.44 108 THR A CA 1
ATOM 783 C C . THR A 1 108 ? 5.786 13.960 -7.773 1.00 97.44 108 THR A C 1
ATOM 785 O O . THR A 1 108 ? 6.681 14.789 -7.898 1.00 97.44 108 THR A O 1
ATOM 788 N N . ASP A 1 109 ? 4.964 13.945 -6.724 1.00 97.06 109 ASP A N 1
ATOM 789 C CA . ASP A 1 109 ? 5.037 14.893 -5.612 1.00 97.06 109 ASP A CA 1
ATOM 790 C C . ASP A 1 109 ? 6.070 14.460 -4.551 1.00 97.06 109 ASP A C 1
ATOM 792 O O . ASP A 1 109 ? 6.566 15.291 -3.789 1.00 97.06 109 ASP A O 1
ATOM 796 N N . SER A 1 110 ? 6.421 13.169 -4.503 1.00 96.81 110 SER A N 1
ATOM 797 C CA . SER A 1 110 ? 7.372 12.601 -3.543 1.00 96.81 110 SER A CA 1
ATOM 798 C C . SER A 1 110 ? 8.810 12.726 -4.029 1.00 96.81 110 SER A C 1
ATOM 800 O O . SER A 1 110 ? 9.159 12.191 -5.077 1.00 96.81 110 SER A O 1
ATOM 802 N N . PHE A 1 111 ? 9.695 13.329 -3.229 1.00 96.69 111 PHE A N 1
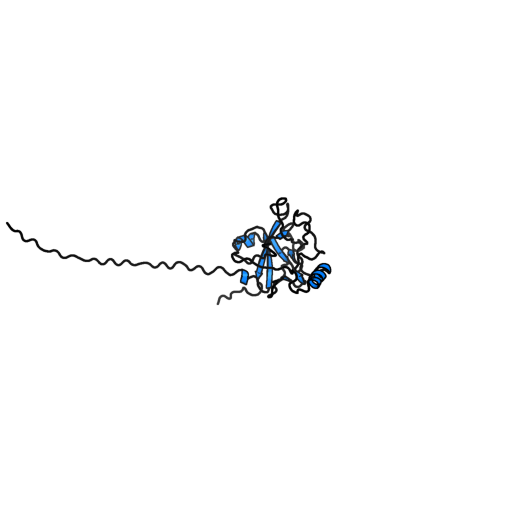ATOM 803 C CA . PHE A 1 111 ? 11.098 13.514 -3.624 1.00 96.69 111 PHE A CA 1
ATOM 804 C C . PHE A 1 111 ? 11.816 12.183 -3.913 1.00 96.69 111 PHE A C 1
ATOM 806 O O . PHE A 1 111 ? 12.558 12.065 -4.886 1.00 96.69 111 PHE A O 1
ATOM 813 N N . TYR A 1 112 ? 11.586 11.169 -3.072 1.00 96.12 112 TYR A N 1
ATOM 814 C CA . TYR A 1 112 ? 12.205 9.845 -3.218 1.00 96.12 112 TYR A CA 1
ATOM 815 C C . TYR A 1 112 ? 11.305 8.835 -3.939 1.00 96.12 112 TYR A C 1
ATOM 817 O O . TYR A 1 112 ? 11.813 7.862 -4.486 1.00 96.12 112 TYR A O 1
ATOM 825 N N . GLY A 1 113 ? 9.988 9.065 -3.964 1.00 95.12 113 GLY A N 1
ATOM 826 C CA . GLY A 1 113 ? 9.009 8.193 -4.615 1.00 95.12 113 GLY A CA 1
ATOM 827 C C . GLY A 1 113 ? 8.619 8.608 -6.036 1.00 95.12 113 GLY A C 1
ATOM 828 O O . GLY A 1 113 ? 7.808 7.917 -6.643 1.00 95.12 113 GLY A O 1
ATOM 829 N N . GLN A 1 114 ? 9.174 9.692 -6.589 1.00 96.25 114 GLN A N 1
ATOM 830 C CA . GLN A 1 114 ? 8.790 10.260 -7.896 1.00 96.25 114 GLN A CA 1
ATOM 831 C C . GLN A 1 114 ? 8.834 9.296 -9.089 1.00 96.25 114 GLN A C 1
ATOM 833 O O . GLN A 1 114 ? 8.168 9.543 -10.090 1.00 96.25 114 GLN A O 1
ATOM 838 N N . THR A 1 115 ? 9.595 8.206 -8.998 1.00 94.94 115 THR A N 1
ATOM 839 C CA . THR A 1 115 ? 9.696 7.165 -10.034 1.00 94.94 115 THR A CA 1
ATOM 840 C C . THR A 1 115 ? 8.921 5.890 -9.696 1.00 94.94 115 THR A C 1
ATOM 842 O O . THR A 1 115 ? 8.928 4.951 -10.485 1.00 94.94 115 THR A O 1
ATOM 845 N N . SER A 1 116 ? 8.244 5.842 -8.546 1.00 94.25 116 SER A N 1
ATOM 846 C CA . SER A 1 116 ? 7.388 4.718 -8.166 1.00 94.25 116 SER A CA 1
ATOM 847 C C . SER A 1 116 ? 6.007 4.854 -8.798 1.00 94.25 116 SER A C 1
ATOM 849 O O . SER A 1 116 ? 5.378 5.916 -8.727 1.00 94.25 116 SER A O 1
ATOM 851 N N . HIS A 1 117 ? 5.535 3.774 -9.416 1.00 96.12 117 HIS A N 1
ATOM 852 C CA . HIS A 1 117 ? 4.178 3.693 -9.938 1.00 96.12 117 HIS A CA 1
ATOM 853 C C . HIS A 1 117 ? 3.196 3.337 -8.821 1.00 96.12 117 HIS A C 1
ATOM 855 O O . HIS A 1 117 ? 3.577 2.770 -7.795 1.00 96.12 117 HIS A O 1
ATOM 861 N N . ALA A 1 118 ? 1.931 3.709 -8.999 1.00 97.62 118 ALA A N 1
ATOM 862 C CA . ALA A 1 118 ? 0.880 3.342 -8.062 1.00 97.62 118 ALA A CA 1
ATOM 863 C C . ALA A 1 118 ? 0.635 1.830 -8.075 1.00 97.62 118 ALA A C 1
ATOM 865 O O . ALA A 1 118 ? 0.772 1.174 -9.109 1.00 97.62 118 ALA A O 1
ATOM 866 N N . TRP A 1 119 ? 0.226 1.302 -6.925 1.00 97.12 119 TRP A N 1
ATOM 867 C CA . TRP A 1 119 ? -0.224 -0.068 -6.785 1.00 97.12 119 TRP A CA 1
ATOM 868 C C . TRP A 1 119 ? -1.452 -0.321 -7.642 1.00 97.12 119 TRP A C 1
ATOM 870 O O . TRP A 1 119 ? -2.379 0.492 -7.673 1.00 97.12 119 TRP A O 1
ATOM 880 N N . TYR A 1 120 ? -1.464 -1.465 -8.309 1.00 95.75 120 TYR A N 1
ATOM 881 C CA . TYR A 1 120 ? -2.537 -1.824 -9.212 1.00 95.75 120 TYR A CA 1
ATOM 882 C C . TYR A 1 120 ? -2.717 -3.327 -9.279 1.00 95.75 120 TYR A C 1
ATOM 884 O O . TYR A 1 120 ? -1.738 -4.059 -9.343 1.00 95.75 120 TYR A O 1
ATOM 892 N N . CYS A 1 121 ? -3.967 -3.773 -9.332 1.00 96.19 121 CYS A N 1
ATOM 893 C CA . CYS A 1 121 ? -4.322 -5.162 -9.589 1.00 96.19 121 CYS A CA 1
ATOM 894 C C . CYS A 1 121 ? -5.014 -5.269 -10.944 1.00 96.19 121 CYS A C 1
ATOM 896 O O . CYS A 1 121 ? -6.029 -4.607 -11.180 1.00 96.19 121 CYS A O 1
ATOM 898 N N . GLY A 1 122 ? -4.485 -6.108 -11.830 1.00 93.44 122 GLY A N 1
ATOM 899 C CA . GLY A 1 122 ? -5.033 -6.241 -13.172 1.00 93.44 122 GLY A CA 1
ATOM 900 C C . GLY A 1 122 ? -4.096 -6.921 -14.156 1.00 93.44 122 GLY A C 1
ATOM 901 O O . GLY A 1 122 ? -3.248 -7.729 -13.782 1.00 93.44 122 GLY A O 1
ATOM 902 N N . GLU A 1 123 ? -4.246 -6.574 -15.433 1.00 86.25 123 GLU A N 1
ATOM 903 C CA . GLU A 1 123 ? -3.329 -7.042 -16.468 1.00 86.25 123 GLU A CA 1
ATOM 904 C C . GLU A 1 123 ? -1.938 -6.431 -16.271 1.00 86.25 123 GLU A C 1
ATOM 906 O O . GLU A 1 123 ? -1.766 -5.208 -16.220 1.00 86.25 123 GLU A O 1
ATOM 911 N N . LEU A 1 124 ? -0.936 -7.306 -16.201 1.00 80.38 124 LEU A N 1
ATOM 912 C CA . LEU A 1 124 ? 0.468 -6.919 -16.190 1.00 80.38 124 LEU A CA 1
ATOM 913 C C . LEU A 1 124 ? 0.841 -6.335 -17.557 1.00 80.38 124 LEU A C 1
ATOM 915 O O . LEU A 1 124 ? 0.490 -6.895 -18.606 1.00 80.38 124 LEU A O 1
ATOM 919 N N . ASP A 1 125 ? 1.561 -5.216 -17.550 1.00 81.38 125 ASP A N 1
ATOM 920 C CA . ASP A 1 125 ? 2.049 -4.612 -18.784 1.00 81.38 125 ASP A CA 1
ATOM 921 C C . ASP A 1 125 ? 3.160 -5.452 -19.436 1.00 81.38 125 ASP A C 1
ATOM 923 O O . ASP A 1 125 ? 3.717 -6.382 -18.847 1.00 81.38 125 ASP A O 1
ATOM 927 N N . ASP A 1 126 ? 3.441 -5.153 -20.703 1.00 79.44 126 ASP A N 1
ATOM 928 C CA . ASP A 1 126 ? 4.363 -5.953 -21.508 1.00 79.44 126 ASP A CA 1
ATOM 929 C C . ASP A 1 126 ? 5.777 -5.937 -20.911 1.00 79.44 126 ASP A C 1
ATOM 931 O O . ASP A 1 126 ? 6.401 -6.988 -20.816 1.00 79.44 126 ASP A O 1
ATOM 935 N N . ALA A 1 127 ? 6.226 -4.782 -20.407 1.00 75.44 127 ALA A N 1
ATOM 936 C CA . ALA A 1 127 ? 7.531 -4.624 -19.771 1.00 75.44 127 ALA A CA 1
ATOM 937 C C . ALA A 1 127 ? 7.671 -5.490 -18.509 1.00 75.44 127 ALA A C 1
ATOM 939 O O . ALA A 1 127 ? 8.688 -6.154 -18.315 1.00 75.44 127 ALA A O 1
ATOM 940 N N . HIS A 1 128 ? 6.650 -5.531 -17.653 1.00 72.44 128 HIS A N 1
ATOM 941 C CA . HIS A 1 128 ? 6.659 -6.373 -16.465 1.00 72.44 128 HIS A CA 1
ATOM 942 C C . HIS A 1 128 ? 6.626 -7.861 -16.832 1.00 72.44 128 HIS A C 1
ATOM 944 O O . HIS A 1 128 ? 7.396 -8.646 -16.280 1.00 72.44 128 HIS A O 1
ATOM 950 N N . ARG A 1 129 ? 5.802 -8.261 -17.812 1.00 75.75 129 ARG A N 1
ATOM 951 C CA . ARG A 1 129 ? 5.779 -9.654 -18.294 1.00 75.75 129 ARG A CA 1
ATOM 952 C C . ARG A 1 129 ? 7.112 -10.077 -18.913 1.00 75.75 129 ARG A C 1
ATOM 954 O O . ARG A 1 129 ? 7.548 -11.202 -18.683 1.00 75.75 129 ARG A O 1
ATOM 961 N N . GLU A 1 130 ? 7.752 -9.200 -19.682 1.00 74.81 130 GLU A N 1
ATOM 962 C CA . GLU A 1 130 ? 9.071 -9.439 -20.274 1.00 74.81 130 GLU A CA 1
ATOM 963 C C . GLU A 1 130 ? 10.147 -9.595 -19.199 1.00 74.81 130 GLU A C 1
ATOM 965 O O . GLU A 1 130 ? 10.892 -10.568 -19.250 1.00 74.81 130 GLU A O 1
ATOM 970 N N . ASN A 1 131 ? 10.165 -8.730 -18.178 1.00 71.25 131 ASN A N 1
ATOM 971 C CA . ASN A 1 131 ? 11.083 -8.859 -17.041 1.00 71.25 131 ASN A CA 1
ATOM 972 C C . ASN A 1 131 ? 10.922 -10.210 -16.321 1.00 71.25 131 ASN A C 1
ATOM 974 O O . ASN A 1 131 ? 11.911 -10.886 -16.038 1.00 71.25 131 ASN A O 1
ATOM 978 N N . LEU A 1 132 ? 9.680 -10.638 -16.063 1.00 71.94 132 LEU A N 1
ATOM 979 C CA . LEU A 1 132 ? 9.405 -11.951 -15.466 1.00 71.94 132 LEU A CA 1
ATOM 980 C C . LEU A 1 132 ? 9.884 -13.105 -16.365 1.00 71.94 132 LEU A C 1
ATOM 982 O O . LEU A 1 132 ? 10.393 -14.109 -15.869 1.00 71.94 132 LEU A O 1
ATOM 986 N N . ALA A 1 133 ? 9.747 -12.969 -17.687 1.00 69.88 133 ALA A N 1
ATOM 987 C CA . ALA A 1 133 ? 10.174 -13.981 -18.650 1.00 69.88 133 ALA A CA 1
ATOM 988 C C . ALA A 1 133 ? 11.704 -14.045 -18.822 1.00 69.88 133 ALA A C 1
ATOM 990 O O . ALA A 1 133 ? 12.265 -15.140 -18.920 1.00 69.88 133 ALA A O 1
ATOM 991 N N . GLU A 1 134 ? 12.386 -12.895 -18.849 1.00 66.12 134 GLU A N 1
ATOM 992 C CA . GLU A 1 134 ? 13.843 -12.788 -18.996 1.00 66.12 134 GLU A CA 1
ATOM 993 C C . GLU A 1 134 ? 14.570 -13.405 -17.805 1.00 66.12 134 GLU A C 1
ATOM 995 O O . GLU A 1 134 ? 15.558 -14.122 -17.981 1.00 66.12 134 GLU A O 1
ATOM 1000 N N . LEU A 1 135 ? 14.035 -13.202 -16.601 1.00 62.47 135 LEU A N 1
ATOM 1001 C CA . LEU A 1 135 ? 14.616 -13.749 -15.384 1.00 62.47 135 LEU A CA 1
ATOM 1002 C C . LEU A 1 135 ? 14.613 -15.286 -15.361 1.00 62.47 135 LEU A C 1
ATOM 1004 O O . LEU A 1 135 ? 15.361 -15.859 -14.573 1.00 62.47 135 LEU A O 1
ATOM 1008 N N . LYS A 1 136 ? 13.831 -15.964 -16.229 1.00 58.66 136 LYS A N 1
ATOM 1009 C CA . LYS A 1 136 ? 13.657 -17.439 -16.293 1.00 58.66 136 LYS A CA 1
ATOM 1010 C C . LYS A 1 136 ? 13.448 -18.096 -14.928 1.00 58.66 136 LYS A C 1
ATOM 1012 O O . LYS A 1 136 ? 13.637 -19.303 -14.767 1.00 58.66 136 LYS A O 1
ATOM 1017 N N . ASP A 1 137 ? 13.057 -17.289 -13.961 1.00 53.03 137 ASP A N 1
ATOM 1018 C CA . ASP A 1 137 ? 12.899 -17.650 -12.582 1.00 53.03 137 ASP A CA 1
ATOM 1019 C C . ASP A 1 137 ? 11.430 -17.394 -12.274 1.00 53.03 137 ASP A C 1
ATOM 1021 O O . ASP A 1 137 ? 10.992 -16.244 -12.311 1.00 53.03 137 ASP A O 1
ATOM 1025 N N . PRO A 1 138 ? 10.629 -18.432 -11.999 1.00 52.47 138 PRO A N 1
ATOM 1026 C CA . PRO A 1 138 ? 9.274 -18.225 -11.506 1.00 52.47 138 PRO A CA 1
ATOM 1027 C C . PRO A 1 138 ? 9.243 -17.445 -10.173 1.00 52.47 138 PRO A C 1
ATOM 1029 O O . PRO A 1 138 ? 8.169 -17.008 -9.772 1.00 52.47 138 PRO A O 1
ATOM 1032 N N . ALA A 1 139 ? 10.395 -17.249 -9.512 1.00 45.66 139 ALA A N 1
ATOM 1033 C CA . ALA A 1 139 ? 10.614 -16.376 -8.360 1.00 45.66 139 ALA A CA 1
ATOM 1034 C C . ALA A 1 139 ? 11.288 -15.025 -8.696 1.00 45.66 139 ALA A C 1
ATOM 1036 O O . ALA A 1 139 ? 11.683 -14.306 -7.775 1.00 45.66 139 ALA A O 1
ATOM 1037 N N . ALA A 1 140 ? 11.384 -14.648 -9.984 1.00 52.38 140 ALA A N 1
ATOM 1038 C CA . ALA A 1 140 ? 11.597 -13.263 -10.430 1.00 52.38 140 ALA A CA 1
ATOM 1039 C C . ALA A 1 140 ? 10.782 -12.308 -9.547 1.00 52.38 140 ALA A C 1
ATOM 1041 O O . ALA A 1 140 ? 9.692 -12.728 -9.167 1.00 52.38 140 ALA A O 1
ATOM 1042 N N . PRO A 1 141 ? 11.258 -11.093 -9.191 1.00 53.25 141 PRO A N 1
ATOM 1043 C CA . PRO A 1 141 ? 10.758 -10.332 -8.049 1.00 53.25 141 PRO A CA 1
ATOM 1044 C C . PRO A 1 141 ? 9.296 -9.934 -8.253 1.00 53.25 141 PRO A C 1
ATOM 1046 O O . PRO A 1 141 ? 8.964 -8.836 -8.688 1.00 53.25 141 PRO A O 1
ATOM 1049 N N . GLN A 1 142 ? 8.413 -10.868 -7.939 1.00 67.19 142 GLN A N 1
ATOM 1050 C CA . GLN A 1 142 ? 7.021 -10.622 -7.703 1.00 67.19 142 GLN A CA 1
ATOM 1051 C C . GLN A 1 142 ? 6.955 -9.989 -6.325 1.00 67.19 142 GLN A C 1
ATOM 1053 O O . GLN A 1 142 ? 7.722 -10.327 -5.411 1.00 67.19 142 GLN A O 1
ATOM 1058 N N . GLU A 1 143 ? 6.034 -9.054 -6.170 1.00 84.25 143 GLU A N 1
ATOM 1059 C CA . GLU A 1 143 ? 5.877 -8.386 -4.895 1.00 84.25 143 GLU A CA 1
ATOM 1060 C C . GLU A 1 143 ? 5.512 -9.382 -3.809 1.00 84.25 143 GLU A C 1
ATOM 1062 O O . GLU A 1 143 ? 4.472 -10.039 -3.833 1.00 84.25 143 GLU A O 1
ATOM 1067 N N . THR A 1 144 ? 6.414 -9.474 -2.841 1.00 89.88 144 THR A N 1
ATOM 1068 C CA . THR A 1 144 ? 6.222 -10.290 -1.658 1.00 89.88 144 THR A CA 1
ATOM 1069 C C . THR A 1 144 ? 5.480 -9.475 -0.624 1.00 89.88 144 THR A C 1
ATOM 1071 O O . THR A 1 144 ? 5.938 -8.402 -0.232 1.00 89.88 144 THR A O 1
ATOM 1074 N N . TYR A 1 145 ? 4.367 -10.017 -0.146 1.00 94.31 145 TYR A N 1
ATOM 1075 C CA . TYR A 1 145 ? 3.635 -9.453 0.974 1.00 94.31 145 TYR A CA 1
ATOM 1076 C C . TYR A 1 145 ? 3.841 -10.312 2.208 1.00 94.31 145 TYR A C 1
ATOM 1078 O O . TYR A 1 145 ? 3.900 -11.543 2.144 1.00 94.31 145 TYR A O 1
ATOM 1086 N N . TYR A 1 146 ? 3.956 -9.657 3.353 1.00 93.12 146 TYR A N 1
ATOM 1087 C CA . TYR A 1 146 ? 4.104 -10.321 4.637 1.00 93.12 146 TYR A CA 1
ATOM 1088 C C . TYR A 1 146 ? 3.542 -9.453 5.759 1.00 93.12 146 TYR A C 1
ATOM 1090 O O . TYR A 1 146 ? 3.217 -8.284 5.569 1.00 93.12 146 TYR A O 1
ATOM 1098 N N . THR A 1 147 ? 3.436 -10.037 6.946 1.00 92.94 147 THR A N 1
ATOM 1099 C CA . THR A 1 147 ? 3.189 -9.301 8.185 1.00 92.94 147 THR A CA 1
ATOM 1100 C C . THR A 1 147 ? 4.296 -9.625 9.180 1.00 92.94 147 THR A C 1
ATOM 1102 O O . THR A 1 147 ? 4.943 -10.670 9.071 1.00 92.94 147 THR A O 1
ATOM 1105 N N . VAL A 1 148 ? 4.555 -8.715 10.113 1.00 89.19 148 VAL A N 1
ATOM 1106 C CA . VAL A 1 148 ? 5.654 -8.833 11.076 1.00 89.19 148 VAL A CA 1
ATOM 1107 C C . VAL A 1 148 ? 5.135 -9.464 12.362 1.00 89.19 148 VAL A C 1
ATOM 1109 O O . VAL A 1 148 ? 4.136 -9.012 12.926 1.00 89.19 148 VAL A O 1
ATOM 1112 N N . GLU A 1 149 ? 5.819 -10.503 12.839 1.00 87.00 149 GLU A N 1
ATOM 1113 C CA . GLU A 1 149 ? 5.544 -11.079 14.155 1.00 87.00 149 GLU A CA 1
ATOM 1114 C C . GLU A 1 149 ? 5.746 -10.018 15.249 1.00 87.00 149 GLU A C 1
ATOM 1116 O O . GLU A 1 149 ? 6.760 -9.323 15.280 1.00 87.00 149 GLU A O 1
ATOM 1121 N N . GLY A 1 150 ? 4.764 -9.885 16.143 1.00 83.06 150 GLY A N 1
ATOM 1122 C CA . GLY A 1 150 ? 4.778 -8.899 17.228 1.00 83.06 150 GLY A CA 1
ATOM 1123 C C . GLY A 1 150 ? 3.913 -7.661 16.983 1.00 83.06 150 GLY A C 1
ATOM 1124 O O . GLY A 1 150 ? 3.658 -6.923 17.931 1.00 83.06 150 GLY A O 1
ATOM 1125 N N . PHE A 1 151 ? 3.395 -7.443 15.768 1.00 87.31 151 PHE A N 1
ATOM 1126 C CA . PHE A 1 151 ? 2.306 -6.478 15.578 1.00 87.31 151 PHE A CA 1
ATOM 1127 C C . PHE A 1 151 ? 1.007 -6.999 16.201 1.00 87.31 151 PHE A C 1
ATOM 1129 O O . PHE A 1 151 ? 0.721 -8.198 16.158 1.00 87.31 151 PHE A O 1
ATOM 1136 N N . THR A 1 152 ? 0.172 -6.099 16.731 1.00 87.50 152 THR A N 1
ATOM 1137 C CA . THR A 1 152 ? -1.114 -6.495 17.341 1.00 87.50 152 THR A CA 1
ATOM 1138 C C . THR A 1 152 ? -2.133 -6.978 16.311 1.00 87.50 152 THR A C 1
ATOM 1140 O O . THR A 1 152 ? -3.121 -7.627 16.665 1.00 87.50 152 THR A O 1
ATOM 1143 N N . LYS A 1 153 ? -1.902 -6.661 15.031 1.00 89.94 153 LYS A N 1
ATOM 1144 C CA . LYS A 1 153 ? -2.778 -6.946 13.894 1.00 89.94 153 LYS A CA 1
ATOM 1145 C C . LYS A 1 153 ? -1.962 -7.340 12.655 1.00 89.94 153 LYS A C 1
ATOM 1147 O O . LYS A 1 153 ? -0.761 -7.060 12.596 1.00 89.94 153 LYS A O 1
ATOM 1152 N N . PRO A 1 154 ? -2.580 -7.988 11.651 1.00 92.81 154 PRO A N 1
ATOM 1153 C CA . PRO A 1 154 ? -1.902 -8.399 10.424 1.00 92.81 154 PRO A CA 1
ATOM 1154 C C . PRO A 1 154 ? -1.731 -7.213 9.460 1.00 92.81 154 PRO A C 1
ATOM 1156 O O . PRO A 1 154 ? -2.370 -7.142 8.409 1.00 92.81 154 PRO A O 1
ATOM 1159 N N . TYR A 1 155 ? -0.882 -6.255 9.834 1.00 94.44 155 TYR A N 1
ATOM 1160 C CA . TYR A 1 155 ? -0.492 -5.172 8.936 1.00 94.44 155 TYR A CA 1
ATOM 1161 C C . TYR A 1 155 ? 0.416 -5.702 7.832 1.00 94.44 155 TYR A C 1
ATOM 1163 O O . TYR A 1 155 ? 1.320 -6.498 8.102 1.00 94.44 155 TYR A O 1
ATOM 1171 N N . LEU A 1 156 ? 0.154 -5.271 6.603 1.00 95.25 156 LEU A N 1
ATOM 1172 C CA . LEU A 1 156 ? 0.866 -5.716 5.418 1.00 95.25 156 LEU A CA 1
ATOM 1173 C C . LEU A 1 156 ? 2.107 -4.866 5.179 1.00 95.25 156 LEU A C 1
ATOM 1175 O O . LEU A 1 156 ? 2.056 -3.636 5.196 1.00 95.25 156 LEU A O 1
ATOM 1179 N N . CYS A 1 157 ? 3.199 -5.558 4.898 1.00 94.81 157 CYS A N 1
ATOM 1180 C CA . CYS A 1 157 ? 4.478 -5.007 4.501 1.00 94.81 157 CYS A CA 1
ATOM 1181 C C . CYS A 1 157 ? 4.921 -5.642 3.182 1.00 94.81 157 CYS A C 1
ATOM 1183 O O . CYS A 1 157 ? 4.521 -6.761 2.852 1.00 94.81 157 CYS A O 1
ATOM 1185 N N . THR A 1 158 ? 5.772 -4.933 2.451 1.00 93.19 158 THR A N 1
ATOM 1186 C CA . THR A 1 158 ? 6.432 -5.408 1.231 1.00 93.19 158 THR A CA 1
ATOM 1187 C C . THR A 1 158 ? 7.899 -4.969 1.213 1.00 93.19 158 THR A C 1
ATOM 1189 O O . THR A 1 158 ? 8.277 -4.017 1.900 1.00 93.19 158 THR A O 1
ATOM 1192 N N . GLY A 1 159 ? 8.742 -5.684 0.465 1.00 87.25 159 GLY A N 1
ATOM 1193 C CA . GLY A 1 159 ? 10.185 -5.426 0.394 1.00 87.25 159 GLY A CA 1
ATOM 1194 C C . GLY A 1 159 ? 10.896 -5.544 1.750 1.00 87.25 159 GLY A C 1
ATOM 1195 O O . GLY A 1 159 ? 10.519 -6.350 2.597 1.00 87.25 159 GLY A O 1
ATOM 1196 N N . GLU A 1 160 ? 11.931 -4.733 1.969 1.00 83.44 160 GLU A N 1
ATOM 1197 C CA . GLU A 1 160 ? 12.664 -4.672 3.240 1.00 83.44 160 GLU A CA 1
ATOM 1198 C C . GLU A 1 160 ? 12.012 -3.651 4.190 1.00 83.44 160 GLU A C 1
ATOM 1200 O O . GLU A 1 160 ? 12.473 -2.520 4.323 1.00 83.44 160 GLU A O 1
ATOM 1205 N N . PHE A 1 161 ? 10.927 -4.050 4.862 1.00 79.12 161 PHE A N 1
ATOM 1206 C CA . PHE A 1 161 ? 10.200 -3.253 5.873 1.00 79.12 161 PHE A CA 1
ATOM 1207 C C . PHE A 1 161 ? 9.315 -2.110 5.342 1.00 79.12 161 PHE A C 1
ATOM 1209 O O . PHE A 1 161 ? 8.965 -1.189 6.086 1.00 79.12 161 PHE A O 1
ATOM 1216 N N . GLY A 1 162 ? 8.872 -2.181 4.086 1.00 91.69 162 GLY A N 1
ATOM 1217 C CA . GLY A 1 162 ? 7.894 -1.254 3.513 1.00 91.69 162 GLY A CA 1
ATOM 1218 C C . GLY A 1 162 ? 6.473 -1.526 4.013 1.00 91.69 162 GLY A C 1
ATOM 1219 O O . GLY A 1 162 ? 5.682 -2.145 3.310 1.00 91.69 162 GLY A O 1
ATOM 1220 N N . CYS A 1 163 ? 6.148 -1.090 5.232 1.00 93.88 163 CYS A N 1
ATOM 1221 C CA . CYS A 1 163 ? 4.822 -1.269 5.854 1.00 93.88 163 CYS A CA 1
ATOM 1222 C C . CYS A 1 163 ? 3.920 -0.024 5.768 1.00 93.88 163 CYS A C 1
ATOM 1224 O O . CYS A 1 163 ? 2.790 -0.025 6.258 1.00 93.88 163 CYS A O 1
ATOM 1226 N N . TYR A 1 164 ? 4.445 1.060 5.201 1.00 95.75 164 TYR A N 1
ATOM 1227 C CA . TYR A 1 164 ? 3.744 2.323 5.031 1.00 95.75 164 TYR A CA 1
ATOM 1228 C C . TYR A 1 164 ? 3.506 2.594 3.556 1.00 95.75 164 TYR A C 1
ATOM 1230 O O . TYR A 1 164 ? 4.341 2.280 2.705 1.00 95.75 164 TYR A O 1
ATOM 1238 N N . PHE A 1 165 ? 2.394 3.260 3.285 1.00 97.00 165 PHE A N 1
ATOM 1239 C CA . PHE A 1 165 ? 1.990 3.648 1.948 1.00 97.00 165 PHE A CA 1
ATOM 1240 C C . PHE A 1 165 ? 1.603 5.122 1.927 1.00 97.00 165 PHE A C 1
ATOM 1242 O O . PHE A 1 165 ? 1.230 5.715 2.945 1.00 97.00 165 PHE A O 1
ATOM 1249 N N . ASP A 1 166 ? 1.737 5.707 0.749 1.00 97.44 166 ASP A N 1
ATOM 1250 C CA . ASP A 1 166 ? 1.509 7.111 0.467 1.00 97.44 166 ASP A CA 1
ATOM 1251 C C . ASP A 1 166 ? 0.238 7.249 -0.387 1.00 97.44 166 ASP A C 1
ATOM 1253 O O . ASP A 1 166 ? 0.097 6.586 -1.417 1.00 97.44 166 ASP A O 1
ATOM 1257 N N . VAL A 1 167 ? -0.697 8.095 0.051 1.00 97.75 167 VAL A N 1
ATOM 1258 C CA . VAL A 1 167 ? -1.873 8.500 -0.729 1.00 97.75 167 VAL A CA 1
ATOM 1259 C C . VAL A 1 167 ? -2.043 10.010 -0.673 1.00 97.75 167 VAL A C 1
ATOM 1261 O O . VAL A 1 167 ? -1.850 10.630 0.369 1.00 97.75 167 VAL A O 1
ATOM 1264 N N . LYS A 1 168 ? -2.499 10.623 -1.767 1.00 96.69 168 LYS A N 1
ATOM 1265 C CA . LYS A 1 168 ? -2.690 12.085 -1.818 1.00 96.69 168 LYS A CA 1
ATOM 1266 C C . LYS A 1 168 ? -3.699 12.606 -0.796 1.00 96.69 168 LYS A C 1
ATOM 1268 O O . LYS A 1 168 ? -3.553 13.711 -0.293 1.00 96.69 168 LYS A O 1
ATOM 1273 N N . LYS A 1 169 ? -4.757 11.839 -0.536 1.00 96.00 169 LYS A N 1
ATOM 1274 C CA . LYS A 1 169 ? -5.852 12.192 0.375 1.00 96.00 169 LYS A CA 1
ATOM 1275 C C . LYS A 1 169 ? -6.673 10.953 0.723 1.00 96.00 169 LYS A C 1
ATOM 1277 O O . LYS A 1 169 ? -6.579 9.939 0.036 1.00 96.00 169 LYS A O 1
ATOM 1282 N N . ALA A 1 170 ? -7.513 11.057 1.748 1.00 95.88 170 ALA A N 1
ATOM 1283 C CA . ALA A 1 170 ? -8.570 10.077 1.975 1.00 95.88 170 ALA A CA 1
ATOM 1284 C C . ALA A 1 170 ? -9.675 10.208 0.900 1.00 95.88 170 ALA A C 1
ATOM 1286 O O . ALA A 1 170 ? -9.925 11.324 0.425 1.00 95.88 170 ALA A O 1
ATOM 1287 N N . PRO A 1 171 ? -10.335 9.103 0.512 1.00 96.12 171 PRO A N 1
ATOM 1288 C CA . PRO A 1 171 ? -11.529 9.154 -0.320 1.00 96.12 171 PRO A CA 1
ATOM 1289 C C . PRO A 1 171 ? -12.669 9.840 0.445 1.00 96.12 171 PRO A C 1
ATOM 1291 O O . PRO A 1 171 ? -12.810 9.701 1.658 1.00 96.12 171 PRO A O 1
ATOM 1294 N N . THR A 1 172 ? -13.485 10.597 -0.279 1.00 94.94 172 THR A N 1
ATOM 1295 C CA . THR A 1 172 ? -14.668 11.305 0.239 1.00 94.94 172 THR A CA 1
ATOM 1296 C C . THR A 1 172 ? -15.975 10.746 -0.318 1.00 94.94 172 THR A C 1
ATOM 1298 O O . THR A 1 172 ? -17.050 11.055 0.190 1.00 94.94 172 THR A O 1
ATOM 1301 N N . SER A 1 173 ? -15.885 9.911 -1.352 1.00 93.38 173 SER A N 1
ATOM 1302 C CA . SER A 1 173 ? -16.994 9.200 -1.976 1.00 93.38 173 SER A CA 1
ATOM 1303 C C . SER A 1 173 ? -16.513 7.867 -2.560 1.00 93.38 173 SER A C 1
ATOM 1305 O O . SER A 1 173 ? -15.314 7.644 -2.715 1.00 93.38 173 SER A O 1
ATOM 1307 N N . ASN A 1 174 ? -17.445 6.987 -2.929 1.00 83.81 174 ASN A N 1
ATOM 1308 C CA . ASN A 1 174 ? -17.123 5.728 -3.615 1.00 83.81 174 ASN A CA 1
ATOM 1309 C C . ASN A 1 174 ? -16.688 5.916 -5.079 1.00 83.81 174 ASN A C 1
ATOM 1311 O O . ASN A 1 174 ? -16.168 4.985 -5.682 1.00 83.81 174 ASN A O 1
ATOM 1315 N N . GLU A 1 175 ? -16.877 7.110 -5.644 1.00 88.06 175 GLU A N 1
ATOM 1316 C CA . GLU A 1 175 ? -16.378 7.463 -6.978 1.00 88.06 175 GLU A CA 1
ATOM 1317 C C . GLU A 1 175 ? -14.900 7.887 -6.944 1.00 88.06 175 GLU A C 1
ATOM 1319 O O . GLU A 1 175 ? -14.237 7.915 -7.982 1.00 88.06 175 GLU A O 1
ATOM 1324 N N . ASP A 1 176 ? -14.362 8.196 -5.757 1.00 90.50 176 ASP A N 1
ATOM 1325 C CA . ASP A 1 176 ? -12.946 8.499 -5.592 1.00 90.50 176 ASP A CA 1
ATOM 1326 C C . ASP A 1 176 ? -12.110 7.223 -5.776 1.00 90.50 176 ASP A C 1
ATOM 1328 O O . ASP A 1 176 ? -12.140 6.307 -4.956 1.00 90.50 176 ASP A O 1
ATOM 1332 N N . ALA A 1 177 ? -11.310 7.196 -6.840 1.00 90.00 177 ALA A N 1
ATOM 1333 C CA . ALA A 1 177 ? -10.289 6.186 -7.090 1.00 90.00 177 ALA A CA 1
ATOM 1334 C C . ALA A 1 177 ? -8.916 6.776 -6.752 1.00 90.00 177 ALA A C 1
ATOM 1336 O O . ALA A 1 177 ? -8.281 7.411 -7.596 1.00 90.00 177 ALA A O 1
ATOM 1337 N N . ILE A 1 178 ? -8.473 6.623 -5.502 1.00 97.56 178 ILE A N 1
ATOM 1338 C CA . ILE A 1 178 ? -7.220 7.227 -5.039 1.00 97.56 178 ILE A CA 1
ATOM 1339 C C . ILE A 1 178 ? -6.066 6.235 -5.242 1.00 97.56 178 ILE A C 1
ATOM 1341 O O . ILE A 1 178 ? -6.056 5.185 -4.595 1.00 97.56 178 ILE A O 1
ATOM 1345 N N . PRO A 1 179 ? -5.078 6.530 -6.109 1.00 98.00 179 PRO A N 1
ATOM 1346 C CA . PRO A 1 179 ? -3.923 5.659 -6.262 1.00 98.00 179 PRO A CA 1
ATOM 1347 C C . PRO A 1 179 ? -3.104 5.611 -4.970 1.00 98.00 179 PRO A C 1
ATOM 1349 O O . PRO A 1 179 ? -3.053 6.586 -4.213 1.00 98.00 179 PRO A O 1
ATOM 1352 N N . VAL A 1 180 ? -2.463 4.470 -4.735 1.00 98.31 180 VAL A N 1
ATOM 1353 C CA . VAL A 1 180 ? -1.639 4.228 -3.550 1.00 98.31 180 VAL A CA 1
ATOM 1354 C C . VAL A 1 180 ? -0.215 3.941 -3.984 1.00 98.31 180 VAL A C 1
ATOM 1356 O O . VAL A 1 180 ? -0.000 3.112 -4.859 1.00 98.31 180 VAL A O 1
ATOM 1359 N N . TRP A 1 181 ? 0.764 4.591 -3.370 1.00 98.06 181 TRP A N 1
ATOM 1360 C CA . TRP A 1 181 ? 2.181 4.386 -3.660 1.00 98.06 181 TRP A CA 1
ATOM 1361 C C . TRP A 1 181 ? 2.909 3.805 -2.457 1.00 98.06 181 TRP A C 1
ATOM 1363 O O . TRP A 1 181 ? 2.450 3.905 -1.317 1.00 98.06 181 TRP A O 1
ATOM 1373 N N . GLN A 1 182 ? 4.081 3.225 -2.697 1.00 95.38 182 GLN A N 1
ATOM 1374 C CA . GLN A 1 182 ? 5.008 2.928 -1.612 1.00 95.38 182 GLN A CA 1
ATOM 1375 C C . GLN A 1 182 ? 5.452 4.232 -0.938 1.00 95.38 182 GLN A C 1
ATOM 1377 O O . GLN A 1 182 ? 5.667 5.259 -1.588 1.00 95.38 182 GLN A O 1
ATOM 1382 N N . TYR A 1 183 ? 5.589 4.192 0.385 1.00 95.06 183 TYR A N 1
ATOM 1383 C CA . TYR A 1 183 ? 6.130 5.311 1.139 1.00 95.06 183 TYR A CA 1
ATOM 1384 C C . TYR A 1 183 ? 7.661 5.327 1.061 1.00 95.06 183 TYR A C 1
ATOM 1386 O O . TYR A 1 183 ? 8.320 4.390 1.509 1.00 95.06 183 TYR A O 1
ATOM 1394 N N . PHE A 1 184 ? 8.224 6.431 0.571 1.00 93.62 184 PHE A N 1
ATOM 1395 C CA . PHE A 1 184 ? 9.665 6.678 0.564 1.00 93.62 184 PHE A CA 1
ATOM 1396 C C . PHE A 1 184 ? 10.018 7.911 1.397 1.00 93.62 184 PHE A C 1
ATOM 1398 O O . PHE A 1 184 ? 9.278 8.897 1.431 1.00 93.62 184 PHE A O 1
ATOM 1405 N N . TRP A 1 185 ? 11.180 7.863 2.047 1.00 92.25 185 TRP A N 1
ATOM 1406 C CA . TRP A 1 185 ? 11.722 8.956 2.850 1.00 92.25 185 TRP A CA 1
ATOM 1407 C C . TRP A 1 185 ? 13.252 8.972 2.787 1.00 92.25 185 TRP A C 1
ATOM 1409 O O . TRP A 1 185 ? 13.887 7.992 2.405 1.00 92.25 185 TRP A O 1
ATOM 1419 N N . GLY A 1 186 ? 13.846 10.100 3.163 1.00 91.94 186 GLY A N 1
ATOM 1420 C CA . GLY A 1 186 ? 15.293 10.288 3.213 1.00 91.94 186 GLY A CA 1
ATOM 1421 C C . GLY A 1 186 ? 15.658 11.715 3.616 1.00 91.94 186 GLY A C 1
ATOM 1422 O O . GLY A 1 186 ? 14.787 12.498 3.985 1.00 91.94 186 GLY A O 1
ATOM 1423 N N . GLY A 1 187 ? 16.937 12.083 3.522 1.00 94.44 187 GLY A N 1
ATOM 1424 C CA . GLY A 1 187 ? 17.438 13.374 4.019 1.00 94.44 187 GLY A CA 1
ATOM 1425 C C . GLY A 1 187 ? 16.688 14.613 3.504 1.00 94.44 187 GLY A C 1
ATOM 1426 O O . GLY A 1 187 ? 16.496 15.564 4.257 1.00 94.44 187 GLY A O 1
ATOM 1427 N N . SER A 1 188 ? 16.217 14.597 2.254 1.00 93.88 188 SER A N 1
ATOM 1428 C CA . SER A 1 188 ? 15.462 15.702 1.639 1.00 93.88 188 SER A CA 1
ATOM 1429 C C . SER A 1 188 ? 13.950 15.659 1.907 1.00 93.88 188 SER A C 1
ATOM 1431 O O . SER A 1 188 ? 13.255 16.631 1.631 1.00 93.88 188 SER A O 1
ATOM 1433 N N . GLN A 1 189 ? 13.434 14.554 2.453 1.00 92.38 189 GLN A N 1
ATOM 1434 C CA . GLN A 1 189 ? 12.028 14.342 2.801 1.00 92.38 189 GLN A CA 1
ATOM 1435 C C . GLN A 1 189 ? 11.962 13.320 3.946 1.00 92.38 189 GLN A C 1
ATOM 1437 O O . GLN A 1 189 ? 11.818 12.120 3.727 1.00 92.38 189 GLN A O 1
ATOM 1442 N N . MET A 1 190 ? 12.098 13.797 5.185 1.00 91.31 190 MET A N 1
ATOM 1443 C CA . MET A 1 190 ? 12.193 12.954 6.393 1.00 91.31 190 MET A CA 1
ATOM 1444 C C . MET A 1 190 ? 10.845 12.380 6.871 1.00 91.31 190 MET A C 1
ATOM 1446 O O . MET A 1 190 ? 10.772 11.754 7.925 1.00 91.31 190 MET A O 1
ATOM 1450 N N . GLY A 1 191 ? 9.762 12.627 6.135 1.00 92.25 191 GLY A N 1
ATOM 1451 C CA . GLY A 1 191 ? 8.398 12.268 6.513 1.00 92.25 191 GLY A CA 1
ATOM 1452 C C . GLY A 1 191 ? 7.550 11.923 5.296 1.00 92.25 191 GLY A C 1
ATOM 1453 O O . GLY A 1 191 ? 8.085 11.622 4.231 1.00 92.25 191 GLY A O 1
ATOM 1454 N N . ILE A 1 192 ? 6.229 11.925 5.470 1.00 94.88 192 ILE A N 1
ATOM 1455 C CA . ILE A 1 192 ? 5.283 11.802 4.355 1.00 94.88 192 ILE A CA 1
ATOM 1456 C C . ILE A 1 192 ? 5.465 12.957 3.367 1.00 94.88 192 ILE A C 1
ATOM 1458 O O . ILE A 1 192 ? 5.841 14.063 3.764 1.00 94.88 192 ILE A O 1
ATOM 1462 N N . THR A 1 193 ? 5.208 12.685 2.090 1.00 95.94 193 THR A N 1
ATOM 1463 C CA . THR A 1 193 ? 5.150 13.698 1.035 1.00 95.94 193 THR A CA 1
ATOM 1464 C C . THR A 1 193 ? 4.252 14.861 1.489 1.00 95.94 193 THR A C 1
ATOM 1466 O O . THR A 1 193 ? 3.151 14.613 1.991 1.00 95.94 193 THR A O 1
ATOM 1469 N N . PRO A 1 194 ? 4.695 16.131 1.402 1.00 95.19 194 PRO A N 1
ATOM 1470 C CA . PRO A 1 194 ? 3.900 17.258 1.881 1.00 95.19 194 PRO A CA 1
ATOM 1471 C C . PRO A 1 194 ? 2.497 17.292 1.263 1.00 95.19 194 PRO A C 1
ATOM 1473 O O . PRO A 1 194 ? 2.340 17.262 0.048 1.00 95.19 194 PRO A O 1
ATOM 1476 N N . GLY A 1 195 ? 1.470 17.365 2.113 1.00 95.31 195 GLY A N 1
ATOM 1477 C CA . GLY A 1 195 ? 0.066 17.355 1.690 1.00 95.31 195 GLY A CA 1
ATOM 1478 C C . GLY A 1 195 ? -0.530 15.964 1.458 1.00 95.31 195 GLY A C 1
ATOM 1479 O O . GLY A 1 195 ? -1.737 15.870 1.265 1.00 95.31 195 GLY A O 1
ATOM 1480 N N . HIS A 1 196 ? 0.274 14.902 1.521 1.00 97.12 196 HIS A N 1
ATOM 1481 C CA . HIS A 1 196 ? -0.203 13.528 1.429 1.00 97.12 196 HIS A CA 1
ATOM 1482 C C . HIS A 1 196 ? -0.502 12.940 2.813 1.00 97.12 196 HIS A C 1
ATOM 1484 O O . HIS A 1 196 ? -0.112 13.466 3.861 1.00 97.12 196 HIS A O 1
ATOM 1490 N N . LEU A 1 197 ? -1.189 11.804 2.803 1.00 95.94 197 LEU A N 1
ATOM 1491 C CA . LEU A 1 197 ? -1.517 10.995 3.959 1.00 95.94 197 LEU A CA 1
ATOM 1492 C C . LEU A 1 197 ? -0.675 9.716 3.954 1.00 95.94 197 LEU A C 1
ATOM 1494 O O . LEU A 1 197 ? -0.599 8.999 2.958 1.00 95.94 197 LEU A O 1
ATOM 1498 N N . ARG A 1 198 ? -0.091 9.401 5.113 1.00 96.25 198 ARG A N 1
ATOM 1499 C CA . ARG A 1 198 ? 0.534 8.103 5.363 1.00 96.25 198 ARG A CA 1
ATOM 1500 C C . ARG A 1 198 ? -0.515 7.123 5.870 1.00 96.25 198 ARG A C 1
ATOM 1502 O O . ARG A 1 198 ? -1.185 7.403 6.868 1.00 96.25 198 ARG A O 1
ATOM 1509 N N . ILE A 1 199 ? -0.601 5.969 5.223 1.00 96.69 199 ILE A N 1
ATOM 1510 C CA . ILE A 1 199 ? -1.481 4.874 5.630 1.00 96.69 199 ILE A CA 1
ATOM 1511 C C . ILE A 1 199 ? -0.689 3.588 5.858 1.00 96.69 199 ILE A C 1
ATOM 1513 O O . ILE A 1 199 ? 0.426 3.421 5.362 1.00 96.69 199 ILE A O 1
ATOM 1517 N N . VAL A 1 200 ? -1.302 2.666 6.588 1.00 96.38 200 VAL A N 1
ATOM 1518 C CA . VAL A 1 200 ? -0.913 1.258 6.665 1.00 96.38 200 VAL A CA 1
ATOM 1519 C C . VAL A 1 200 ? -2.041 0.406 6.092 1.00 96.38 200 VAL A C 1
ATOM 1521 O O . VAL A 1 200 ? -3.214 0.793 6.130 1.00 96.38 200 VAL A O 1
ATOM 1524 N N . TRP A 1 201 ? -1.691 -0.756 5.555 1.00 97.00 201 TRP A N 1
ATOM 1525 C CA . TRP A 1 201 ? -2.660 -1.733 5.069 1.00 97.00 201 TRP A CA 1
ATOM 1526 C C . TRP A 1 201 ? -2.898 -2.800 6.126 1.00 97.00 201 TRP A C 1
ATOM 1528 O O . TRP A 1 201 ? -1.957 -3.429 6.597 1.00 97.00 201 TRP A O 1
ATOM 1538 N N . LEU A 1 202 ? -4.156 -3.008 6.492 1.00 95.56 202 LEU A N 1
ATOM 1539 C CA . LEU A 1 202 ? -4.587 -4.016 7.451 1.00 95.56 202 LEU A CA 1
ATOM 1540 C C . LEU A 1 202 ? -5.329 -5.135 6.721 1.00 95.56 202 LEU A C 1
ATOM 1542 O O . LEU A 1 202 ? -6.340 -4.890 6.059 1.00 95.56 202 LEU A O 1
ATOM 1546 N N . TRP A 1 203 ? -4.857 -6.371 6.875 1.00 96.38 203 TRP A N 1
ATOM 1547 C CA . TRP A 1 203 ? -5.558 -7.540 6.358 1.00 96.38 203 TRP A CA 1
ATOM 1548 C C . TRP A 1 203 ? -6.760 -7.897 7.231 1.00 96.38 203 TRP A C 1
ATOM 1550 O O . TRP A 1 203 ? -6.633 -8.136 8.430 1.00 96.38 203 TRP A O 1
ATOM 1560 N N . VAL A 1 204 ? -7.934 -7.988 6.616 1.00 95.19 204 VAL A N 1
ATOM 1561 C CA . VAL A 1 204 ? -9.177 -8.404 7.269 1.00 95.19 204 VAL A CA 1
ATOM 1562 C C . VAL A 1 204 ? -9.610 -9.738 6.656 1.00 95.19 204 VAL A C 1
ATOM 1564 O O . VAL A 1 204 ? -10.157 -9.738 5.549 1.00 95.19 204 VAL A O 1
ATOM 1567 N N . PRO A 1 205 ? -9.359 -10.882 7.322 1.00 93.62 205 PRO A N 1
ATOM 1568 C CA . PRO A 1 205 ? -9.678 -12.199 6.779 1.00 93.62 205 PRO A CA 1
ATOM 1569 C C . PRO A 1 205 ? -11.158 -12.343 6.410 1.00 93.62 205 PRO A C 1
ATOM 1571 O O . PRO A 1 205 ? -12.045 -11.919 7.150 1.00 93.62 205 PRO A O 1
ATOM 1574 N N . VAL A 1 206 ? -11.434 -13.002 5.285 1.00 91.44 206 VAL A N 1
ATOM 1575 C CA . VAL A 1 206 ? -12.788 -13.354 4.841 1.00 91.44 206 VAL A CA 1
ATOM 1576 C C . VAL A 1 206 ? -12.930 -14.874 4.882 1.00 91.44 206 VAL A C 1
ATOM 1578 O O . VAL A 1 206 ? -12.117 -15.601 4.320 1.00 91.44 206 VAL A O 1
ATOM 1581 N N . GLY A 1 207 ? -13.978 -15.373 5.544 1.00 72.69 207 GLY A N 1
ATOM 1582 C CA . GLY A 1 207 ? -14.324 -16.801 5.529 1.00 72.69 207 GLY A CA 1
ATOM 1583 C C . GLY A 1 207 ? -13.732 -17.669 6.649 1.00 72.69 207 GLY A C 1
ATOM 1584 O O . GLY A 1 207 ? -13.988 -18.870 6.657 1.00 72.69 207 GLY A O 1
ATOM 1585 N N . LYS A 1 208 ? -13.011 -17.101 7.627 1.00 52.97 208 LYS A N 1
ATOM 1586 C CA . LYS A 1 208 ? -12.711 -17.748 8.923 1.00 52.97 208 LYS A CA 1
ATOM 1587 C C . LYS A 1 208 ? -12.753 -16.701 10.043 1.00 52.97 208 LYS A C 1
ATOM 1589 O O . LYS A 1 208 ? -11.775 -15.990 10.247 1.00 52.97 208 LYS A O 1
ATOM 1594 N N . GLY A 1 209 ? -13.894 -16.586 10.734 1.00 42.69 209 GLY A N 1
ATOM 1595 C CA . GLY A 1 209 ? -14.077 -15.570 11.779 1.00 42.69 209 GLY A CA 1
ATOM 1596 C C . GLY A 1 209 ? -15.428 -15.500 12.503 1.00 42.69 209 GLY A C 1
ATOM 1597 O O . GLY A 1 209 ? -15.476 -14.873 13.555 1.00 42.69 209 GLY A O 1
ATOM 1598 N N . GLU A 1 210 ? -16.495 -16.174 12.054 1.00 32.88 210 GLU A N 1
ATOM 1599 C CA . GLU A 1 210 ? -17.586 -16.519 12.978 1.00 32.88 210 GLU A CA 1
ATOM 1600 C C . GLU A 1 210 ? -17.077 -17.628 13.903 1.00 32.88 210 GLU A C 1
ATOM 1602 O O . GLU A 1 210 ? -17.100 -18.814 13.572 1.00 32.88 210 GLU A O 1
ATOM 1607 N N . LYS A 1 211 ? -16.570 -17.248 15.078 1.00 38.44 211 LYS A N 1
ATOM 1608 C CA . LYS A 1 211 ? -16.587 -18.171 16.209 1.00 38.44 211 LYS A CA 1
ATOM 1609 C C . LYS A 1 211 ? -18.055 -18.389 16.556 1.00 38.44 211 LYS A C 1
ATOM 1611 O O . LYS A 1 211 ? -18.687 -17.498 17.116 1.00 38.44 211 LYS A O 1
ATOM 1616 N N . SER A 1 212 ? -18.583 -19.566 16.230 1.00 36.09 212 SER A N 1
ATOM 1617 C CA . SER A 1 212 ? -19.815 -20.048 16.837 1.00 36.09 212 SER A CA 1
ATOM 1618 C C . SER A 1 212 ? -19.622 -20.045 18.351 1.00 36.09 212 SER A C 1
ATOM 1620 O O . SER A 1 212 ? -18.768 -20.764 18.875 1.00 36.09 212 SER A O 1
ATOM 1622 N N . SER A 1 213 ? -20.403 -19.239 19.058 1.00 37.75 213 SER A N 1
ATOM 1623 C CA . SER A 1 213 ? -20.749 -19.564 20.433 1.00 37.75 213 SER A CA 1
ATOM 1624 C C . SER A 1 213 ? -21.578 -20.847 20.394 1.00 37.75 213 SER A C 1
ATOM 1626 O O . SER A 1 213 ? -22.722 -20.826 19.945 1.00 37.75 213 SER A O 1
ATOM 1628 N N . ALA A 1 214 ? -20.971 -21.953 20.810 1.00 32.69 214 ALA A N 1
ATOM 1629 C CA . ALA A 1 214 ? -21.640 -23.172 21.238 1.00 32.69 214 ALA A CA 1
ATOM 1630 C C . ALA A 1 214 ? -20.821 -23.775 22.380 1.00 32.69 214 ALA A C 1
ATOM 1632 O O . ALA A 1 214 ? -19.580 -23.848 22.221 1.00 32.69 214 ALA A O 1
#

Radius of gyration: 28.91 Å; chains: 1; bounding box: 42×44×125 Å